Protein AF-A0A356N8R8-F1 (afdb_monomer_lite)

Sequence (371 aa):
MSKKEKPAPVLDEKGRPPLKLDYPQTFKVGFAFAIIMLFWTAYDFVVPLLLEHAYGLPSWARGLVMGLDNLLSLFMLPLFGKLSDNAHGKLVKKWGRRTPFIVIGTVCAVVLMVFVPVATLKQQAKAEELTTQIEAQLDSDTFMQPLLEEWYDNAVAGKEGSTNYCDLTYLNNNDVTRDDFVSLRYYGKMTSKKAVLNMLGSTTYYYDGNVVEDLSAASPVEGKTYQDLVDTNAAYKKYVAAGMNNYISNEVHEKCTKAEDGSGIKSLVVYMVILLLVLIAMATFRSPAVALMPDVTPKPLRSQANAIINLCGGIGGAIAFLIYTVVLFGQRLENYVIIFGSVAAGMLLLLAGFLALVNERKMVAKCQEIC

Radius of gyration: 27.43 Å; chains: 1; bounding box: 70×69×75 Å

pLDDT: mean 90.32, std 9.4, range [45.34, 98.0]

Secondary structure (DSSP, 8-state):
----PPPPP---TTSPPPP---HHHHHHHHHHHHHHHHHHHHHHHHHHHHHHHHH---HHHHHHHHHHHHHHHHHHHHHHHHHHHT--SHHHHHH-SSHHHHHHHHHHHHHHHHHHHHHHHHHHHHHHHHHHHHHTTTT-HHHHHHHHHHHHHHHHTT-TTGGGT--HHHHHTTT--HHHHHT----TTEEEEEEETTTEEEEEEEETTEEES-TTSBPSSTT-BHHHHHHHHHHHHHHTHHHHHHHHHHHHIIIIIS-TTSHHHHHHHHHHHHHHHHHHHHHHHHHHHHHHHHHHS-GGGHHHHHHHHHHHHHHHHHHHHHHHHHHHTT--TTHHHHHHHHHHHHHHHHHHHHHHH--HHHHHHHHHHH-

Foldseek 3Di:
DDDPDDPDAPADPVRHHDDDDPLLQLLLLLLLLLLLLLVCLLCVPVVLVLCQQLALDDPVVSVVLVCVLVVVLVPLLVVLLVCLVPDDDDCCVQFNSQLVLSVQLLLQLLVLLLVLLVLRLVSNVVLVVLVVVLLVCQQPLVNQQVVLVVLVVCVVVVPPPSCQFFPPVQCVVVVHDSVNRSPAGAQPQWDWAAPPLSPDHDIWIGGNNHTDPDQQDDDPPPPDGNVRNVVSNVVCVRTGVSNVSSVSSVCSNVPRLVPPVNPNVVSVVVSSVSSVSSSSSSSSNVSSSVVLQPLLDAPVCSVVSVVSSVVSSVVSSVVLVVLLSVLCSVVDSCSSSSSSNVSSVVSVVSSVSSSVSDRSVVSNVVNVVVD

Structure (mmCIF, N/CA/C/O backbone):
data_AF-A0A356N8R8-F1
#
_entry.id   AF-A0A356N8R8-F1
#
loop_
_atom_site.group_PDB
_atom_site.id
_atom_site.type_symbol
_atom_site.label_atom_id
_atom_site.label_alt_id
_atom_site.label_comp_id
_atom_site.label_asym_id
_atom_site.label_entity_id
_atom_site.label_seq_id
_atom_site.pdbx_PDB_ins_code
_atom_site.Cartn_x
_atom_site.Cartn_y
_atom_site.Cartn_z
_atom_site.occupancy
_atom_site.B_iso_or_equiv
_atom_site.auth_seq_id
_atom_site.auth_comp_id
_atom_site.auth_asym_id
_atom_site.auth_atom_id
_atom_site.pdbx_PDB_model_num
ATOM 1 N N . MET A 1 1 ? 15.424 45.088 -42.088 1.00 46.47 1 MET A N 1
ATOM 2 C CA . MET A 1 1 ? 15.298 43.843 -41.295 1.00 46.47 1 MET A CA 1
ATOM 3 C C . MET A 1 1 ? 16.685 43.231 -41.141 1.00 46.47 1 MET A C 1
ATOM 5 O O . MET A 1 1 ? 17.149 42.562 -42.053 1.00 46.47 1 MET A O 1
ATOM 9 N N . SER A 1 2 ? 17.387 43.531 -40.044 1.00 45.34 2 SER A N 1
ATOM 10 C CA . SER A 1 2 ? 18.700 42.932 -39.771 1.00 45.34 2 SER A CA 1
ATOM 11 C C . SER A 1 2 ? 18.498 41.473 -39.353 1.00 45.34 2 SER A C 1
ATOM 13 O O . SER A 1 2 ? 17.819 41.201 -38.359 1.00 45.34 2 SER A O 1
ATOM 15 N N . LYS A 1 3 ? 19.015 40.527 -40.148 1.00 48.75 3 LYS A N 1
ATOM 16 C CA . LYS A 1 3 ? 19.103 39.117 -39.756 1.00 48.75 3 LYS A CA 1
ATOM 17 C C . LYS A 1 3 ? 20.003 39.066 -38.522 1.00 48.75 3 LYS A C 1
ATOM 19 O O . LYS A 1 3 ? 21.193 39.321 -38.644 1.00 48.75 3 LYS A O 1
ATOM 24 N N . LYS A 1 4 ? 19.444 38.745 -37.349 1.00 49.47 4 LYS A N 1
ATOM 25 C CA . LYS A 1 4 ? 20.242 38.375 -36.172 1.00 49.47 4 LYS A CA 1
ATOM 26 C C . LYS A 1 4 ? 21.136 37.201 -36.575 1.00 49.47 4 LYS A C 1
ATOM 28 O O . LYS A 1 4 ? 20.642 36.080 -36.713 1.00 49.47 4 LYS A O 1
ATOM 33 N N . GLU A 1 5 ? 22.416 37.468 -36.812 1.00 53.69 5 GLU A N 1
ATOM 34 C CA . GLU A 1 5 ? 23.428 36.427 -36.950 1.00 53.69 5 GLU A CA 1
ATOM 35 C C . GLU A 1 5 ? 23.393 35.581 -35.680 1.00 53.69 5 GLU A C 1
ATOM 37 O O . GLU A 1 5 ? 23.497 36.088 -34.560 1.00 53.69 5 GLU A O 1
ATOM 42 N N . LYS A 1 6 ? 23.147 34.280 -35.850 1.00 51.22 6 LYS A N 1
ATOM 43 C CA . LYS A 1 6 ? 23.245 33.337 -34.741 1.00 51.22 6 LYS A CA 1
ATOM 44 C C . LYS A 1 6 ? 24.728 33.268 -34.362 1.00 51.22 6 LYS A C 1
ATOM 46 O O . LYS A 1 6 ? 25.529 33.002 -35.258 1.00 51.22 6 LYS A O 1
ATOM 51 N N . PRO A 1 7 ? 25.101 33.503 -33.092 1.00 55.38 7 PRO A N 1
ATOM 52 C CA . PRO A 1 7 ? 26.493 33.402 -32.674 1.00 55.38 7 PRO A CA 1
ATOM 53 C C . PRO A 1 7 ? 27.045 32.013 -33.021 1.00 55.38 7 PRO A C 1
ATOM 55 O O . PRO A 1 7 ? 26.320 31.015 -32.933 1.00 55.38 7 PRO A O 1
ATOM 58 N N . ALA A 1 8 ? 28.306 31.969 -33.460 1.00 58.19 8 ALA A N 1
ATOM 59 C CA . ALA A 1 8 ? 28.983 30.736 -33.845 1.00 58.19 8 ALA A CA 1
ATOM 60 C C . ALA A 1 8 ? 28.902 29.699 -32.705 1.00 58.19 8 ALA A C 1
ATOM 62 O O . ALA A 1 8 ? 29.037 30.068 -31.534 1.00 58.19 8 ALA A O 1
ATOM 63 N N . PRO A 1 9 ? 28.639 28.414 -33.005 1.00 59.53 9 PRO A N 1
ATOM 64 C CA . PRO A 1 9 ? 28.518 27.394 -31.972 1.00 59.53 9 PRO A CA 1
ATOM 65 C C . PRO A 1 9 ? 29.848 27.250 -31.225 1.00 59.53 9 PRO A C 1
ATOM 67 O O . PRO A 1 9 ? 30.891 27.099 -31.852 1.00 59.53 9 PRO A O 1
ATOM 70 N N . VAL A 1 10 ? 29.811 27.281 -29.891 1.00 62.62 10 VAL A N 1
ATOM 71 C CA . VAL A 1 10 ? 30.971 26.966 -29.043 1.00 62.62 10 VAL A CA 1
ATOM 72 C C . VAL A 1 10 ? 31.311 25.490 -29.254 1.00 62.62 10 VAL A C 1
ATOM 74 O O . VAL A 1 10 ? 30.552 24.626 -28.820 1.00 62.62 10 VAL A O 1
ATOM 77 N N . LEU A 1 11 ? 32.387 25.213 -29.990 1.00 65.81 11 LEU A N 1
ATOM 78 C CA . LEU A 1 11 ? 32.829 23.861 -30.333 1.00 65.81 11 LEU A CA 1
ATOM 79 C C . LEU A 1 11 ? 33.603 23.225 -29.164 1.00 65.81 11 LEU A C 1
ATOM 81 O O . LEU A 1 11 ? 34.209 23.934 -28.363 1.00 65.81 11 LEU A O 1
ATOM 85 N N . ASP A 1 12 ? 33.572 21.894 -29.060 1.00 65.81 12 ASP A N 1
ATOM 86 C CA . ASP A 1 12 ? 34.404 21.132 -28.121 1.00 65.81 12 ASP A CA 1
ATOM 87 C C . ASP A 1 12 ? 35.899 21.200 -28.507 1.00 65.81 12 ASP A C 1
ATOM 89 O O . ASP A 1 12 ? 36.259 21.701 -29.574 1.00 65.81 12 ASP A O 1
ATOM 93 N N . GLU A 1 13 ? 36.788 20.657 -27.667 1.00 61.91 13 GLU A N 1
ATOM 94 C CA . GLU A 1 13 ? 38.244 20.594 -27.923 1.00 61.91 13 GLU A CA 1
ATOM 95 C C . GLU A 1 13 ? 38.616 19.893 -29.249 1.00 61.91 13 GLU A C 1
ATOM 97 O O . GLU A 1 13 ? 39.754 19.984 -29.705 1.00 61.91 13 GLU A O 1
ATOM 102 N N . LYS A 1 14 ? 37.663 19.197 -29.886 1.00 64.75 14 LYS A N 1
ATOM 103 C CA . LYS A 1 14 ? 37.814 18.505 -31.172 1.00 64.75 14 LYS A CA 1
ATOM 104 C C . LYS A 1 14 ? 37.078 19.208 -32.322 1.00 64.75 14 LYS A C 1
ATOM 106 O O . LYS A 1 14 ? 36.927 18.617 -33.390 1.00 64.75 14 LYS A O 1
ATOM 111 N N . GLY A 1 15 ? 36.608 20.442 -32.130 1.00 62.78 15 GLY A N 1
ATOM 112 C CA . GLY A 1 15 ? 35.936 21.228 -33.167 1.00 62.78 15 GLY A CA 1
ATOM 113 C C . GLY A 1 15 ? 34.511 20.763 -33.492 1.00 62.78 15 GLY A C 1
ATOM 114 O O . GLY A 1 15 ? 33.980 21.110 -34.546 1.00 62.78 15 GLY A O 1
ATOM 115 N N . ARG A 1 16 ? 33.874 19.972 -32.622 1.00 69.12 16 ARG A N 1
ATOM 116 C CA . ARG A 1 16 ? 32.509 19.463 -32.818 1.00 69.12 16 ARG A CA 1
ATOM 117 C C . ARG A 1 16 ? 31.501 20.311 -32.045 1.00 69.12 16 ARG A C 1
ATOM 119 O O . ARG A 1 16 ? 31.825 20.823 -30.976 1.00 69.12 16 ARG A O 1
ATOM 126 N N . PRO A 1 17 ? 30.265 20.471 -32.546 1.00 68.56 17 PRO A N 1
ATOM 127 C CA . PRO A 1 17 ? 29.219 21.150 -31.794 1.00 68.56 17 PRO A CA 1
ATOM 128 C C . PRO A 1 17 ? 28.998 20.471 -30.432 1.00 68.56 17 PRO A C 1
ATOM 130 O O . PRO A 1 17 ? 29.139 19.249 -30.323 1.00 68.56 17 PRO A O 1
ATOM 133 N N . PRO A 1 18 ? 28.627 21.242 -29.396 1.00 70.75 18 PRO A N 1
ATOM 134 C CA . PRO A 1 18 ? 28.514 20.728 -28.045 1.00 70.75 18 PRO A CA 1
ATOM 135 C C . PRO A 1 18 ? 27.399 19.690 -28.013 1.00 70.75 18 PRO A C 1
ATOM 137 O O . PRO A 1 18 ? 26.315 19.898 -28.571 1.00 70.75 18 PRO A O 1
ATOM 140 N N . LEU A 1 19 ? 27.681 18.557 -27.378 1.00 81.06 19 LEU A N 1
ATOM 141 C CA . LEU A 1 19 ? 26.756 17.440 -27.346 1.00 81.06 19 LEU A CA 1
ATOM 142 C C . LEU A 1 19 ? 25.477 17.843 -26.602 1.00 81.06 19 LEU A C 1
ATOM 144 O O . LEU A 1 19 ? 25.532 18.305 -25.464 1.00 81.06 19 LEU A O 1
ATOM 148 N N . LYS A 1 20 ? 24.320 17.671 -27.246 1.00 84.06 20 LYS A N 1
ATOM 149 C CA . LYS A 1 20 ? 23.009 17.993 -26.668 1.00 84.06 20 LYS A CA 1
ATOM 150 C C . LYS A 1 20 ? 22.185 16.735 -26.485 1.00 84.06 20 LYS A C 1
ATOM 152 O O . LYS A 1 20 ? 22.220 15.837 -27.325 1.00 84.06 20 LYS A O 1
ATOM 157 N N . LEU A 1 21 ? 21.425 16.698 -25.395 1.00 84.94 21 LEU A N 1
ATOM 158 C CA . LEU A 1 21 ? 20.510 15.602 -25.134 1.00 84.94 21 LEU A CA 1
ATOM 159 C C . LEU A 1 21 ? 19.368 15.607 -26.149 1.00 84.94 21 LEU A C 1
ATOM 161 O O . LEU A 1 21 ? 18.722 16.626 -26.394 1.00 84.94 21 LEU A O 1
ATOM 165 N N . ASP A 1 22 ? 19.092 14.431 -26.700 1.00 89.19 22 ASP A N 1
ATOM 166 C CA . ASP A 1 22 ? 17.875 14.178 -27.456 1.00 89.19 22 ASP A CA 1
ATOM 167 C C . ASP A 1 22 ? 16.721 13.989 -26.455 1.00 89.19 22 ASP A C 1
ATOM 169 O O . ASP A 1 22 ? 16.402 12.873 -26.031 1.00 89.19 22 ASP A O 1
ATOM 173 N N . TYR A 1 23 ? 16.147 15.109 -25.997 1.00 90.00 23 TYR A N 1
ATOM 174 C CA . TYR A 1 23 ? 15.028 15.112 -25.048 1.00 90.00 23 TYR A CA 1
ATOM 175 C C . TYR A 1 23 ? 13.832 14.283 -25.547 1.00 90.00 23 TYR A C 1
ATOM 177 O O . TYR A 1 23 ? 13.332 13.471 -24.766 1.00 90.00 23 TYR A O 1
ATOM 185 N N . PRO A 1 24 ? 13.395 14.389 -26.824 1.00 91.06 24 PRO A N 1
ATOM 186 C CA . PRO A 1 24 ? 12.323 13.545 -27.344 1.00 91.06 24 PRO A CA 1
ATOM 187 C C . PRO A 1 24 ? 12.638 12.050 -27.261 1.00 91.06 24 PRO A C 1
ATOM 189 O O . PRO A 1 24 ? 11.772 11.270 -26.876 1.00 91.06 24 PRO A O 1
ATOM 192 N N . GLN A 1 25 ? 13.857 11.623 -27.609 1.00 90.69 25 GLN A N 1
ATOM 193 C CA . GLN A 1 25 ? 14.252 10.216 -27.492 1.00 90.69 25 GLN A CA 1
ATOM 194 C C . GLN A 1 25 ? 14.271 9.754 -26.031 1.00 90.69 25 GLN A C 1
ATOM 196 O O . GLN A 1 25 ? 13.730 8.697 -25.713 1.00 90.69 25 GLN A O 1
ATOM 201 N N . THR A 1 26 ? 14.847 10.563 -25.145 1.00 90.75 26 THR A N 1
ATOM 202 C CA . THR A 1 26 ? 14.930 10.264 -23.710 1.00 90.75 26 THR A CA 1
ATOM 203 C C . THR A 1 26 ? 13.544 10.112 -23.084 1.00 90.75 26 THR A C 1
ATOM 205 O O . THR A 1 26 ? 13.305 9.161 -22.345 1.00 90.75 26 THR A O 1
ATOM 208 N N . PHE A 1 27 ? 12.604 10.995 -23.430 1.00 93.69 27 PHE A N 1
ATOM 209 C CA . PHE A 1 27 ? 11.222 10.916 -22.956 1.00 93.69 27 PHE A CA 1
ATOM 210 C C . PHE A 1 27 ? 10.528 9.621 -23.409 1.00 93.69 27 PHE A C 1
ATOM 212 O O . PHE A 1 27 ? 9.857 8.969 -22.615 1.00 93.69 27 PHE A O 1
ATOM 219 N N . LYS A 1 28 ? 10.747 9.185 -24.659 1.00 93.19 28 LYS A N 1
ATOM 220 C CA . LYS A 1 28 ? 10.204 7.911 -25.173 1.00 93.19 28 LYS A CA 1
ATOM 221 C C . LYS A 1 28 ? 10.728 6.707 -24.390 1.00 93.19 28 LYS A C 1
ATOM 223 O O . LYS A 1 28 ? 9.958 5.815 -24.053 1.00 93.19 28 LYS A O 1
ATOM 228 N N . VAL A 1 29 ? 12.022 6.694 -24.068 1.00 92.12 29 VAL A N 1
ATOM 229 C CA . VAL A 1 29 ? 12.640 5.650 -23.227 1.00 92.12 29 VAL A CA 1
ATOM 230 C C . VAL A 1 29 ? 12.087 5.702 -21.797 1.00 92.12 29 VAL A C 1
ATOM 232 O O . VAL A 1 29 ? 11.896 4.661 -21.169 1.00 92.12 29 VAL A O 1
ATOM 235 N N . GLY A 1 30 ? 11.740 6.899 -21.317 1.00 93.62 30 GLY A N 1
ATOM 236 C CA . GLY A 1 30 ? 11.097 7.135 -20.026 1.00 93.62 30 GLY A CA 1
ATOM 237 C C . GLY A 1 30 ? 9.754 6.425 -19.827 1.00 93.62 30 GLY A C 1
ATOM 238 O O . GLY A 1 30 ? 9.385 6.186 -18.680 1.00 93.62 30 GLY A O 1
ATOM 239 N N . PHE A 1 31 ? 9.062 5.986 -20.888 1.00 94.81 31 PHE A N 1
ATOM 240 C CA . PHE A 1 31 ? 7.854 5.155 -20.756 1.00 94.81 31 PHE A CA 1
ATOM 241 C C . PHE A 1 31 ? 8.122 3.862 -19.979 1.00 94.81 31 PHE A C 1
ATOM 243 O O . PHE A 1 31 ? 7.298 3.464 -19.161 1.00 94.81 31 PHE A O 1
ATOM 250 N N . ALA A 1 32 ? 9.288 3.233 -20.167 1.00 94.88 32 ALA A N 1
ATOM 251 C CA . ALA A 1 32 ? 9.642 2.029 -19.417 1.00 94.88 32 ALA A CA 1
ATOM 252 C C . ALA A 1 32 ? 9.739 2.309 -17.906 1.00 94.88 32 ALA A C 1
ATOM 254 O O . ALA A 1 32 ? 9.311 1.496 -17.093 1.00 94.88 32 ALA A O 1
ATOM 255 N N . PHE A 1 33 ? 10.235 3.487 -17.521 1.00 95.31 33 PHE A N 1
ATOM 256 C CA . PHE A 1 33 ? 10.298 3.909 -16.121 1.00 95.31 33 PHE A CA 1
ATOM 257 C C . PHE A 1 33 ? 8.943 4.348 -15.571 1.00 95.31 33 PHE A C 1
ATOM 259 O O . PHE A 1 33 ? 8.661 4.095 -14.402 1.00 95.31 33 PHE A O 1
ATOM 266 N N . ALA A 1 34 ? 8.086 4.942 -16.404 1.00 97.50 34 ALA A N 1
ATOM 267 C CA . ALA A 1 34 ? 6.700 5.206 -16.038 1.00 97.50 34 ALA A CA 1
ATOM 268 C C . ALA A 1 34 ? 5.959 3.899 -15.707 1.00 97.50 34 ALA A C 1
ATOM 270 O O . ALA A 1 34 ? 5.267 3.852 -14.698 1.00 97.50 34 ALA A O 1
ATOM 271 N N . ILE A 1 35 ? 6.162 2.821 -16.482 1.00 97.31 35 ILE A N 1
ATOM 272 C CA . ILE A 1 35 ? 5.607 1.482 -16.190 1.00 97.31 35 ILE A CA 1
ATOM 273 C C . ILE A 1 35 ? 6.121 0.956 -14.846 1.00 97.31 35 ILE A C 1
ATOM 275 O O . ILE A 1 35 ? 5.331 0.476 -14.037 1.00 97.31 35 ILE A O 1
ATOM 279 N N . ILE A 1 36 ? 7.436 1.051 -14.604 1.00 95.81 36 ILE A N 1
ATOM 280 C CA . ILE A 1 36 ? 8.058 0.620 -13.342 1.00 95.81 36 ILE A CA 1
ATOM 281 C C . ILE A 1 36 ? 7.407 1.345 -12.162 1.00 95.81 36 ILE A C 1
ATOM 283 O O . ILE A 1 36 ? 6.958 0.693 -11.227 1.00 95.81 36 ILE A O 1
ATOM 287 N N . MET A 1 37 ? 7.341 2.676 -12.208 1.00 96.62 37 MET A N 1
ATOM 288 C CA . MET A 1 37 ? 6.813 3.467 -11.095 1.00 96.62 37 MET A CA 1
ATOM 289 C C . MET A 1 37 ? 5.306 3.306 -10.921 1.00 96.62 37 MET A C 1
ATOM 291 O O . MET A 1 37 ? 4.845 3.201 -9.793 1.00 96.62 37 MET A O 1
ATOM 295 N N . LEU A 1 38 ? 4.548 3.201 -12.015 1.00 97.19 38 LEU A N 1
ATOM 296 C CA . LEU A 1 38 ? 3.119 2.898 -11.964 1.00 97.19 38 LEU A CA 1
ATOM 297 C C . LEU A 1 38 ? 2.858 1.587 -11.203 1.00 97.19 38 LEU A C 1
ATOM 299 O O . LEU A 1 38 ? 1.964 1.535 -10.363 1.00 97.19 38 LEU A O 1
ATOM 303 N N . PHE A 1 39 ? 3.663 0.550 -11.453 1.00 96.00 39 PHE A N 1
ATOM 304 C CA . PHE A 1 39 ? 3.583 -0.693 -10.692 1.00 96.00 39 PHE A CA 1
ATOM 305 C C . PHE A 1 39 ? 3.986 -0.497 -9.226 1.00 96.00 39 PHE A C 1
ATOM 307 O O . PHE A 1 39 ? 3.207 -0.844 -8.345 1.00 96.00 39 PHE A O 1
ATOM 314 N N . TRP A 1 40 ? 5.184 0.038 -8.954 1.00 94.94 40 TRP A N 1
ATOM 315 C CA . TRP A 1 40 ? 5.727 0.089 -7.587 1.00 94.94 40 TRP A CA 1
ATOM 316 C C . TRP A 1 40 ? 4.883 0.955 -6.668 1.00 94.94 40 TRP A C 1
ATOM 318 O O . TRP A 1 40 ? 4.571 0.534 -5.566 1.00 94.94 40 TRP A O 1
ATOM 328 N N . THR A 1 41 ? 4.419 2.111 -7.138 1.00 95.06 41 THR A N 1
ATOM 329 C CA . THR A 1 41 ? 3.547 2.971 -6.334 1.00 95.06 41 THR A CA 1
ATOM 330 C C . THR A 1 41 ? 2.236 2.273 -5.965 1.00 95.06 41 THR A C 1
ATOM 332 O O . THR A 1 41 ? 1.758 2.435 -4.847 1.00 95.06 41 THR A O 1
ATOM 335 N N . ALA A 1 42 ? 1.661 1.465 -6.861 1.00 92.62 42 ALA A N 1
ATOM 336 C CA . ALA A 1 42 ? 0.481 0.670 -6.534 1.00 92.62 42 ALA A CA 1
ATOM 337 C C . ALA A 1 42 ? 0.815 -0.511 -5.607 1.00 92.62 42 ALA A C 1
ATOM 339 O O . ALA A 1 42 ? 0.095 -0.754 -4.643 1.00 92.62 42 ALA A O 1
ATOM 340 N N . TYR A 1 43 ? 1.907 -1.229 -5.874 1.00 93.62 43 TYR A N 1
ATOM 341 C CA . TYR A 1 43 ? 2.361 -2.370 -5.080 1.00 93.62 43 TYR A CA 1
ATOM 342 C C . TYR A 1 43 ? 2.672 -1.962 -3.634 1.00 93.62 43 TYR A C 1
ATOM 344 O O . TYR A 1 43 ? 2.090 -2.524 -2.709 1.00 93.62 43 TYR A O 1
ATOM 352 N N . ASP A 1 44 ? 3.516 -0.943 -3.447 1.00 93.56 44 ASP A N 1
ATOM 353 C CA . ASP A 1 44 ? 3.985 -0.477 -2.138 1.00 93.56 44 ASP A CA 1
ATOM 354 C C . ASP A 1 44 ? 2.858 0.081 -1.275 1.00 93.56 44 ASP A C 1
ATOM 356 O O . ASP A 1 44 ? 2.909 0.004 -0.051 1.00 93.56 44 ASP A O 1
ATOM 360 N N . PHE A 1 45 ? 1.822 0.624 -1.910 1.00 90.62 45 PHE A N 1
ATOM 361 C CA . PHE A 1 45 ? 0.652 1.123 -1.210 1.00 90.62 45 PHE A CA 1
ATOM 362 C C . PHE A 1 45 ? -0.339 0.003 -0.872 1.00 90.62 45 PHE A C 1
ATOM 364 O O . PHE A 1 45 ? -0.820 -0.089 0.255 1.00 90.62 45 PHE A O 1
ATOM 371 N N . VAL A 1 46 ? -0.658 -0.864 -1.837 1.00 91.00 46 VAL A N 1
ATOM 372 C CA . VAL A 1 46 ? -1.765 -1.815 -1.691 1.00 91.00 46 VAL A CA 1
ATOM 373 C C . VAL A 1 46 ? -1.355 -3.096 -0.964 1.00 91.00 46 VAL A C 1
ATOM 375 O O . VAL A 1 46 ? -2.136 -3.609 -0.166 1.00 91.00 46 VAL A O 1
ATOM 378 N N . VAL A 1 47 ? -0.156 -3.634 -1.201 1.00 93.81 47 VAL A N 1
ATOM 379 C CA . VAL A 1 47 ? 0.259 -4.924 -0.619 1.00 93.81 47 VAL A CA 1
ATOM 380 C C . VAL A 1 47 ? 0.295 -4.899 0.915 1.00 93.81 47 VAL A C 1
ATOM 382 O O . VAL A 1 47 ? -0.250 -5.830 1.514 1.00 93.81 47 VAL A O 1
ATOM 385 N N . PRO A 1 48 ? 0.844 -3.864 1.585 1.00 92.94 48 PRO A N 1
ATOM 386 C CA . PRO A 1 48 ? 0.771 -3.765 3.043 1.00 92.94 48 PRO A CA 1
ATOM 387 C C . PRO A 1 48 ? -0.661 -3.705 3.575 1.00 92.94 48 PRO A C 1
ATOM 389 O O . PRO A 1 48 ? -0.937 -4.314 4.607 1.00 92.94 48 PRO A O 1
ATOM 392 N N . LEU A 1 49 ? -1.564 -3.012 2.869 1.00 90.25 49 LEU A N 1
ATOM 393 C CA . LEU A 1 49 ? -2.978 -2.927 3.240 1.00 90.25 49 LEU A CA 1
ATOM 394 C C . LEU A 1 49 ? -3.677 -4.280 3.094 1.00 90.25 49 LEU A C 1
ATOM 396 O O . LEU A 1 49 ? -4.432 -4.670 3.974 1.00 90.25 49 LEU A O 1
ATOM 400 N N . LEU A 1 50 ? -3.393 -5.036 2.027 1.00 92.69 50 LEU A N 1
ATOM 401 C CA . LEU A 1 50 ? -3.914 -6.397 1.859 1.00 92.69 50 LEU A CA 1
ATOM 402 C C . LEU A 1 50 ? -3.438 -7.324 2.983 1.00 92.69 50 LEU A C 1
ATOM 404 O O . LEU A 1 50 ? -4.230 -8.083 3.530 1.00 92.69 50 LEU A O 1
ATOM 408 N N . LEU A 1 51 ? -2.157 -7.257 3.349 1.00 94.19 51 LEU A N 1
ATOM 409 C CA . LEU A 1 51 ? -1.599 -8.076 4.427 1.00 94.19 51 LEU A CA 1
ATOM 410 C C . LEU A 1 51 ? -2.191 -7.735 5.801 1.00 94.19 51 LEU A C 1
ATOM 412 O O . LEU A 1 51 ? -2.376 -8.626 6.626 1.00 94.19 51 LEU A O 1
ATOM 416 N N . GLU A 1 52 ? -2.483 -6.461 6.044 1.00 91.88 52 GLU A N 1
ATOM 417 C CA . GLU A 1 52 ? -3.115 -5.997 7.278 1.00 91.88 52 GLU A CA 1
ATOM 418 C C . GLU A 1 52 ? -4.601 -6.358 7.306 1.00 91.88 52 GLU A C 1
ATOM 420 O O . GLU A 1 52 ? -5.036 -7.104 8.172 1.00 91.88 52 GLU A O 1
ATOM 425 N N . HIS A 1 53 ? -5.375 -5.906 6.319 1.00 90.56 53 HIS A N 1
ATOM 426 C CA . HIS A 1 53 ? -6.830 -6.033 6.342 1.00 90.56 53 HIS A CA 1
ATOM 427 C C . HIS A 1 53 ? -7.309 -7.458 6.050 1.00 90.56 53 HIS A C 1
ATOM 429 O O . HIS A 1 53 ? -8.349 -7.858 6.551 1.00 90.56 53 HIS A O 1
ATOM 435 N N . ALA A 1 54 ? -6.584 -8.244 5.242 1.00 93.00 54 ALA A N 1
ATOM 436 C CA . ALA A 1 54 ? -6.983 -9.625 4.960 1.00 93.00 54 ALA A CA 1
ATOM 437 C C . ALA A 1 54 ? -6.440 -10.613 5.999 1.00 93.00 54 ALA A C 1
ATOM 439 O O . ALA A 1 54 ? -7.114 -11.586 6.333 1.00 93.00 54 ALA A O 1
ATOM 440 N N . TYR A 1 55 ? -5.206 -10.410 6.473 1.00 95.31 55 TYR A N 1
ATOM 441 C CA . TYR A 1 55 ? -4.505 -11.416 7.277 1.00 95.31 55 TYR A CA 1
ATOM 442 C C . TYR A 1 55 ? -4.157 -10.970 8.701 1.00 95.31 55 TYR A C 1
ATOM 444 O O . TYR A 1 55 ? -3.647 -11.790 9.476 1.00 95.31 55 TYR A O 1
ATOM 452 N N . GLY A 1 56 ? -4.405 -9.712 9.058 1.00 94.25 56 GLY A N 1
ATOM 453 C CA . GLY A 1 56 ? -4.098 -9.194 10.385 1.00 94.25 56 GLY A CA 1
ATOM 454 C C . GLY A 1 56 ? -2.601 -9.158 10.688 1.00 94.25 56 GLY A C 1
ATOM 455 O O . GLY A 1 56 ? -2.187 -9.343 11.829 1.00 94.25 56 GLY A O 1
ATOM 456 N N . LEU A 1 57 ? -1.740 -9.053 9.665 1.00 94.00 57 LEU A N 1
ATOM 457 C CA . LEU A 1 57 ? -0.303 -9.145 9.912 1.00 94.00 57 LEU A CA 1
ATOM 458 C C . LEU A 1 57 ? 0.225 -7.890 10.624 1.00 94.00 57 LEU A C 1
ATOM 460 O O . LEU A 1 57 ? 0.007 -6.769 10.145 1.00 94.00 57 LEU A O 1
ATOM 464 N N . PRO A 1 58 ? 1.023 -8.057 11.696 1.00 90.31 58 PRO A N 1
ATOM 465 C CA . PRO A 1 58 ? 1.612 -6.932 12.406 1.00 90.31 58 PRO A CA 1
ATOM 466 C C . PRO A 1 58 ? 2.597 -6.166 11.515 1.00 90.31 58 PRO A C 1
ATOM 468 O O . PRO A 1 58 ? 3.175 -6.704 10.565 1.00 90.31 58 PRO A O 1
ATOM 471 N N . SER A 1 59 ? 2.831 -4.895 11.844 1.00 89.06 59 SER A N 1
ATOM 472 C CA . SER A 1 59 ? 3.630 -3.966 11.029 1.00 89.06 59 SER A CA 1
ATOM 473 C C . SER A 1 59 ? 5.038 -4.477 10.702 1.00 89.06 59 SER A C 1
ATOM 475 O O . SER A 1 59 ? 5.500 -4.312 9.575 1.00 89.06 59 SER A O 1
ATOM 477 N N . TRP A 1 60 ? 5.709 -5.161 11.636 1.00 89.50 60 TRP A N 1
ATOM 478 C CA . TRP A 1 60 ? 7.036 -5.740 11.387 1.00 89.50 60 TRP A CA 1
ATOM 479 C C . TRP A 1 60 ? 6.994 -6.879 10.356 1.00 89.50 60 TRP A C 1
ATOM 481 O O . TRP A 1 60 ? 7.875 -6.963 9.503 1.00 89.50 60 TRP A O 1
ATOM 491 N N . ALA A 1 61 ? 5.958 -7.726 10.383 1.00 92.25 61 ALA A N 1
ATOM 492 C CA . ALA A 1 61 ? 5.811 -8.840 9.449 1.00 92.25 61 ALA A CA 1
ATOM 493 C C . ALA A 1 61 ? 5.513 -8.325 8.038 1.00 92.25 61 ALA A C 1
ATOM 495 O O . ALA A 1 61 ? 6.104 -8.794 7.066 1.00 92.25 61 ALA A O 1
ATOM 496 N N . ARG A 1 62 ? 4.668 -7.293 7.924 1.00 93.44 62 ARG A N 1
ATOM 497 C CA . ARG A 1 62 ? 4.447 -6.581 6.657 1.00 93.44 62 ARG A CA 1
ATOM 498 C C . ARG A 1 62 ? 5.738 -5.953 6.142 1.00 93.44 62 ARG A C 1
ATOM 500 O O . ARG A 1 62 ? 6.056 -6.113 4.969 1.00 93.44 62 ARG A O 1
ATOM 507 N N . GLY A 1 63 ? 6.515 -5.319 7.021 1.00 92.00 63 GLY A N 1
ATOM 508 C CA . GLY A 1 63 ? 7.834 -4.771 6.698 1.00 92.00 63 GLY A CA 1
ATOM 509 C C . GLY A 1 63 ? 8.817 -5.822 6.171 1.00 92.00 63 GLY A C 1
ATOM 510 O O . GLY A 1 63 ? 9.533 -5.547 5.211 1.00 92.00 63 GLY A O 1
ATOM 511 N N . LEU A 1 64 ? 8.810 -7.041 6.725 1.00 93.00 64 LEU A N 1
ATOM 512 C CA . LEU A 1 64 ? 9.598 -8.157 6.193 1.00 93.00 64 LEU A CA 1
ATOM 513 C C . LEU A 1 64 ? 9.145 -8.557 4.788 1.00 93.00 64 LEU A C 1
ATOM 515 O O . LEU A 1 64 ? 9.992 -8.708 3.912 1.00 93.00 64 LEU A O 1
ATOM 519 N N . VAL A 1 65 ? 7.833 -8.704 4.558 1.00 92.38 65 VAL A N 1
ATOM 520 C CA . VAL A 1 65 ? 7.294 -9.047 3.229 1.00 92.38 65 VAL A CA 1
ATOM 521 C C . VAL A 1 65 ? 7.639 -7.976 2.203 1.00 92.38 65 VAL A C 1
ATOM 523 O O . VAL A 1 65 ? 8.036 -8.316 1.093 1.00 92.38 65 VAL A O 1
ATOM 526 N N . MET A 1 66 ? 7.541 -6.701 2.583 1.00 92.56 66 MET A N 1
ATOM 527 C CA . MET A 1 66 ? 7.991 -5.602 1.740 1.00 92.56 66 MET A CA 1
ATOM 528 C C . MET A 1 66 ? 9.480 -5.753 1.454 1.00 92.56 66 MET A C 1
ATOM 530 O O . MET A 1 66 ? 9.830 -5.944 0.305 1.00 92.56 66 MET A O 1
ATOM 534 N N . GLY A 1 67 ? 10.341 -5.836 2.473 1.00 90.50 67 GLY A N 1
ATOM 535 C CA . GLY A 1 67 ? 11.795 -5.948 2.309 1.00 90.50 67 GLY A CA 1
ATOM 536 C C . GLY A 1 67 ? 12.298 -7.164 1.511 1.00 90.50 67 GLY A C 1
ATOM 537 O O . GLY A 1 67 ? 13.436 -7.139 1.029 1.00 90.50 67 GLY A O 1
ATOM 538 N N . LEU A 1 68 ? 11.479 -8.209 1.321 1.00 89.25 68 LEU A N 1
ATOM 539 C CA . LEU A 1 68 ? 11.806 -9.318 0.416 1.00 89.25 68 LEU A CA 1
ATOM 540 C C . LEU A 1 68 ? 12.059 -8.834 -1.014 1.00 89.25 68 LEU A C 1
ATOM 542 O O . LEU A 1 68 ? 12.899 -9.406 -1.704 1.00 89.25 68 LEU A O 1
ATOM 546 N N . ASP A 1 69 ? 11.378 -7.783 -1.463 1.00 83.56 69 ASP A N 1
ATOM 547 C CA . ASP A 1 69 ? 11.548 -7.225 -2.801 1.00 83.56 69 ASP A CA 1
ATOM 548 C C . ASP A 1 69 ? 12.981 -6.706 -3.028 1.00 83.56 69 ASP A C 1
ATOM 550 O O . ASP A 1 69 ? 13.638 -7.028 -4.024 1.00 83.56 69 ASP A O 1
ATOM 554 N N . ASN A 1 70 ? 13.500 -5.976 -2.043 1.00 88.31 70 ASN A N 1
ATOM 555 C CA . ASN A 1 70 ? 14.820 -5.382 -2.040 1.00 88.31 70 ASN A CA 1
ATOM 556 C C . ASN A 1 70 ? 15.884 -6.474 -1.942 1.00 88.31 70 ASN A C 1
ATOM 558 O O . ASN A 1 70 ? 16.871 -6.436 -2.683 1.00 88.31 70 ASN A O 1
ATOM 562 N N . LEU A 1 71 ? 15.648 -7.493 -1.108 1.00 90.31 71 LEU A N 1
ATOM 563 C CA . LEU A 1 71 ? 16.517 -8.663 -1.016 1.00 90.31 71 LEU A CA 1
ATOM 564 C C . LEU A 1 71 ? 16.584 -9.427 -2.346 1.00 90.31 71 LEU A C 1
ATOM 566 O O . LEU A 1 71 ? 17.673 -9.745 -2.821 1.00 90.31 71 LEU A O 1
ATOM 570 N N . LEU A 1 72 ? 15.440 -9.689 -2.981 1.00 89.38 72 LEU A N 1
ATOM 571 C CA . LEU A 1 72 ? 15.395 -10.341 -4.290 1.00 89.38 72 LEU A CA 1
ATOM 572 C C . LEU A 1 72 ? 16.106 -9.495 -5.347 1.00 89.38 72 LEU A C 1
ATOM 574 O O . LEU A 1 72 ? 16.826 -10.037 -6.187 1.00 89.38 72 LEU A O 1
ATOM 578 N N . SER A 1 73 ? 15.967 -8.169 -5.294 1.00 87.69 73 SER A N 1
ATOM 579 C CA . SER A 1 73 ? 16.591 -7.267 -6.263 1.00 87.69 73 SER A CA 1
ATOM 580 C C . SER A 1 73 ? 18.123 -7.386 -6.300 1.00 87.69 73 SER A C 1
ATOM 582 O O . SER A 1 73 ? 18.701 -7.281 -7.386 1.00 87.69 73 SER A O 1
ATOM 584 N N . LEU A 1 74 ? 18.767 -7.707 -5.167 1.00 91.25 74 LEU A N 1
ATOM 585 C CA . LEU A 1 74 ? 20.218 -7.914 -5.067 1.00 91.25 74 LEU A CA 1
ATOM 586 C C . LEU A 1 74 ? 20.715 -9.015 -6.014 1.00 91.25 74 LEU A C 1
ATOM 588 O O . LEU A 1 74 ? 21.788 -8.890 -6.601 1.00 91.25 74 LEU A O 1
ATOM 592 N N . PHE A 1 75 ? 19.925 -10.073 -6.194 1.00 92.56 75 PHE A N 1
ATOM 593 C CA . PHE A 1 75 ? 20.275 -11.210 -7.048 1.00 92.56 75 PHE A CA 1
ATOM 594 C C . PHE A 1 75 ? 19.636 -11.110 -8.433 1.00 92.56 75 PHE A C 1
ATOM 596 O O . PHE A 1 75 ? 20.278 -11.398 -9.446 1.00 92.56 75 PHE A O 1
ATOM 603 N N . MET A 1 76 ? 18.380 -10.667 -8.496 1.00 91.50 76 MET A N 1
ATOM 604 C CA . MET A 1 76 ? 17.598 -10.679 -9.728 1.00 91.50 76 MET A CA 1
ATOM 605 C C . MET A 1 76 ? 18.011 -9.566 -10.695 1.00 91.50 76 MET A C 1
ATOM 607 O O . MET A 1 76 ? 18.016 -9.799 -11.904 1.00 91.50 76 MET A O 1
ATOM 611 N N . LEU A 1 77 ? 18.405 -8.377 -10.214 1.00 89.12 77 LEU A N 1
ATOM 612 C CA . LEU A 1 77 ? 18.832 -7.294 -11.109 1.00 89.12 77 LEU A CA 1
ATOM 613 C C . LEU A 1 77 ? 20.133 -7.639 -11.861 1.00 89.12 77 LEU A C 1
ATOM 615 O O . LEU A 1 77 ? 20.126 -7.498 -13.092 1.00 89.12 77 LEU A O 1
ATOM 619 N N . PRO A 1 78 ? 21.211 -8.137 -11.209 1.00 90.25 78 PRO A N 1
ATOM 620 C CA . PRO A 1 78 ? 22.400 -8.606 -11.922 1.00 90.25 78 PRO A CA 1
ATOM 621 C C . PRO A 1 78 ? 22.108 -9.792 -12.845 1.00 90.25 78 PRO A C 1
ATOM 623 O O . PRO A 1 78 ? 22.594 -9.822 -13.977 1.00 90.25 78 PRO A 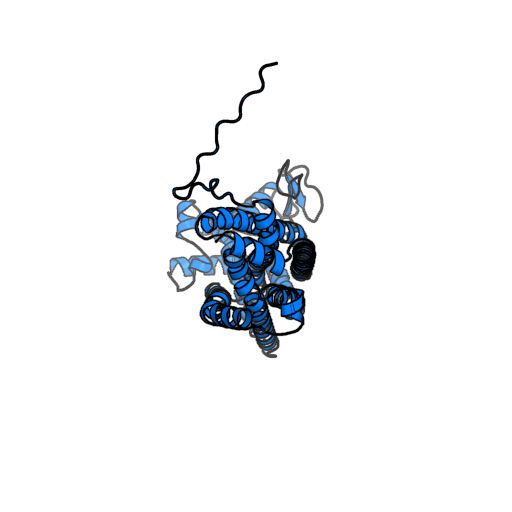O 1
ATOM 626 N N . LEU A 1 79 ? 21.288 -10.749 -12.390 1.00 93.00 79 LEU A N 1
ATOM 627 C CA . LEU A 1 79 ? 20.917 -11.929 -13.170 1.00 93.00 79 LEU A CA 1
ATOM 628 C C . LEU A 1 79 ? 20.218 -11.535 -14.476 1.00 93.00 79 LEU A C 1
ATOM 630 O O . LEU A 1 79 ? 20.684 -11.898 -15.556 1.00 93.00 79 LEU A O 1
ATOM 634 N N . PHE A 1 80 ? 19.133 -10.760 -14.400 1.00 92.56 80 PHE A N 1
ATOM 635 C CA . PHE A 1 80 ? 18.382 -10.348 -15.587 1.00 92.56 80 PHE A CA 1
ATOM 636 C C . PHE A 1 80 ? 19.112 -9.312 -16.438 1.00 92.56 80 PHE A C 1
ATOM 638 O O . PHE A 1 80 ? 18.920 -9.294 -17.654 1.00 92.56 80 PHE A O 1
ATOM 645 N N . GLY A 1 81 ? 20.001 -8.517 -15.837 1.00 88.88 81 GLY A N 1
ATOM 646 C CA . GLY A 1 81 ? 20.918 -7.652 -16.577 1.00 88.88 81 GLY A CA 1
ATOM 647 C C . GLY A 1 81 ? 21.812 -8.482 -17.496 1.00 88.88 81 GLY A C 1
ATOM 648 O O . GLY A 1 81 ? 21.766 -8.325 -18.717 1.00 88.88 81 GLY A O 1
ATOM 649 N N . LYS A 1 82 ? 22.514 -9.470 -16.922 1.00 91.19 82 LYS A N 1
ATOM 650 C CA . LYS A 1 82 ? 23.393 -10.387 -17.663 1.00 91.19 82 LYS A CA 1
ATOM 651 C C . LYS A 1 82 ? 22.634 -11.245 -18.679 1.00 91.19 82 LYS A C 1
ATOM 653 O O . LYS A 1 82 ? 23.150 -11.498 -19.769 1.00 91.19 82 LYS A O 1
ATOM 658 N N . LEU A 1 83 ? 21.429 -11.710 -18.344 1.00 91.88 83 LEU A N 1
ATOM 659 C CA . LEU A 1 83 ? 20.590 -12.473 -19.275 1.00 91.88 83 LEU A CA 1
ATOM 660 C C . LEU A 1 83 ? 20.165 -11.619 -20.471 1.00 91.88 83 LEU A C 1
ATOM 662 O O . LEU A 1 83 ? 20.234 -12.087 -21.605 1.00 91.88 83 LEU A O 1
ATOM 666 N N . SER A 1 84 ? 19.779 -10.363 -20.239 1.00 91.31 84 SER A N 1
ATOM 667 C CA . SER A 1 84 ? 19.426 -9.434 -21.313 1.00 91.31 84 SER A CA 1
ATOM 668 C C . SER A 1 84 ? 20.642 -9.024 -22.153 1.00 91.31 84 SER A C 1
ATOM 670 O O . SER A 1 84 ? 20.529 -8.926 -23.374 1.00 91.31 84 SER A O 1
ATOM 672 N N . ASP A 1 85 ? 21.813 -8.842 -21.535 1.00 87.94 85 ASP A N 1
ATOM 673 C CA . ASP A 1 85 ? 23.067 -8.502 -22.228 1.00 87.94 85 ASP A CA 1
ATOM 674 C C . ASP A 1 85 ? 23.486 -9.556 -23.255 1.00 87.94 85 ASP A C 1
ATOM 676 O O . ASP A 1 85 ? 23.883 -9.213 -24.374 1.00 87.94 85 ASP A O 1
ATOM 680 N N . ASN A 1 86 ? 23.377 -10.828 -22.861 1.00 88.62 86 ASN A N 1
ATOM 681 C CA . ASN A 1 86 ? 23.793 -11.996 -23.642 1.00 88.62 86 ASN A CA 1
ATOM 682 C C . ASN A 1 86 ? 22.649 -12.602 -24.465 1.00 88.62 86 ASN A C 1
ATOM 684 O O . ASN A 1 86 ? 22.775 -13.699 -25.009 1.00 88.62 86 ASN A O 1
ATOM 688 N N . ALA A 1 87 ? 21.505 -11.924 -24.542 1.00 87.19 87 ALA A N 1
ATOM 689 C CA . ALA A 1 87 ? 20.360 -12.444 -25.261 1.00 87.19 87 ALA A CA 1
ATOM 690 C C . ALA A 1 87 ? 20.631 -12.470 -26.771 1.00 87.19 87 ALA A C 1
ATOM 692 O O . ALA A 1 87 ? 20.955 -11.458 -27.399 1.00 87.19 87 ALA A O 1
ATOM 693 N N . HIS A 1 88 ? 20.420 -13.635 -27.379 1.00 84.12 88 HIS A N 1
ATOM 694 C CA . HIS A 1 88 ? 20.544 -13.848 -28.816 1.00 84.12 88 HIS A CA 1
ATOM 695 C C . HIS A 1 88 ? 19.284 -14.540 -29.343 1.00 84.12 88 HIS A C 1
ATOM 697 O O . HIS A 1 88 ? 18.729 -15.423 -28.696 1.00 84.12 88 HIS A O 1
ATOM 703 N N . GLY A 1 89 ? 18.793 -14.142 -30.521 1.00 85.75 89 GLY A N 1
ATOM 704 C CA . GLY A 1 89 ? 17.616 -14.779 -31.121 1.00 85.75 89 GLY A CA 1
ATOM 705 C C . GLY A 1 89 ? 16.848 -13.898 -32.100 1.00 85.75 89 GLY A C 1
ATOM 706 O O . GLY A 1 89 ? 17.246 -12.771 -32.400 1.00 85.75 89 GLY A O 1
ATOM 707 N N . LYS A 1 90 ? 15.720 -14.416 -32.607 1.00 84.56 90 LYS A N 1
ATOM 708 C CA . LYS A 1 90 ? 14.859 -13.710 -33.576 1.00 84.56 90 LYS A CA 1
ATOM 709 C C . LYS A 1 90 ? 14.249 -12.431 -32.988 1.00 84.56 90 LYS A C 1
ATOM 711 O O . LYS A 1 90 ? 14.252 -11.403 -33.658 1.00 84.56 90 LYS A O 1
ATOM 716 N N . LEU A 1 91 ? 13.791 -12.477 -31.734 1.00 85.06 91 LEU A N 1
ATOM 717 C CA . LEU A 1 91 ? 13.221 -11.313 -31.042 1.00 85.06 91 LEU A CA 1
ATOM 718 C C . LEU A 1 91 ? 14.266 -10.214 -30.831 1.00 85.06 91 LEU A C 1
ATOM 720 O O . LEU A 1 91 ? 14.003 -9.058 -31.144 1.00 85.06 91 LEU A O 1
ATOM 724 N N . VAL A 1 92 ? 15.483 -10.588 -30.422 1.00 86.06 92 VAL A N 1
ATOM 725 C CA . VAL A 1 92 ? 16.595 -9.641 -30.253 1.00 86.06 92 VAL A CA 1
ATOM 726 C C . VAL A 1 92 ? 16.998 -9.000 -31.579 1.00 86.06 92 VAL A C 1
ATOM 728 O O . VAL A 1 92 ? 17.198 -7.789 -31.663 1.00 86.06 92 VAL A O 1
ATOM 731 N N . LYS A 1 93 ? 17.050 -9.794 -32.657 1.00 85.25 93 LYS A N 1
ATOM 732 C CA . LYS A 1 93 ? 17.293 -9.275 -34.010 1.00 85.25 93 LYS A CA 1
ATOM 733 C C . LYS A 1 93 ? 16.194 -8.314 -34.469 1.00 85.25 93 LYS A C 1
ATOM 735 O O . LYS A 1 93 ? 16.484 -7.417 -35.247 1.00 85.25 93 LYS A O 1
ATOM 740 N N . LYS A 1 94 ? 14.949 -8.467 -34.015 1.00 88.06 94 LYS A N 1
ATOM 741 C CA . LYS A 1 94 ? 13.850 -7.582 -34.418 1.00 88.06 94 LYS A CA 1
ATOM 742 C C . LYS A 1 94 ? 13.797 -6.304 -33.578 1.00 88.06 94 LYS A C 1
ATOM 744 O O . LYS A 1 94 ? 13.668 -5.225 -34.144 1.00 88.06 94 LYS A O 1
ATOM 749 N N . TRP A 1 95 ? 13.890 -6.422 -32.256 1.00 86.38 95 TRP A N 1
ATOM 750 C CA . TRP A 1 95 ? 13.540 -5.344 -31.323 1.00 86.38 95 TRP A CA 1
ATOM 751 C C . TRP A 1 95 ? 14.714 -4.769 -30.532 1.00 86.38 95 TRP A C 1
ATOM 753 O O . TRP A 1 95 ? 14.571 -3.679 -30.002 1.00 86.38 95 TRP A O 1
ATOM 763 N N . GLY A 1 96 ? 15.873 -5.430 -30.498 1.00 89.19 96 GLY A N 1
ATOM 764 C CA . GLY A 1 96 ? 16.980 -5.065 -29.607 1.00 89.19 96 GLY A CA 1
ATOM 765 C C . GLY A 1 96 ? 17.114 -6.028 -28.426 1.00 89.19 96 GLY A C 1
ATOM 766 O O . GLY A 1 96 ? 16.339 -6.973 -28.293 1.00 89.19 96 GLY A O 1
ATOM 767 N N . ARG A 1 97 ? 18.147 -5.845 -27.603 1.00 90.56 97 ARG A N 1
ATOM 768 C CA . ARG A 1 97 ? 18.489 -6.750 -26.495 1.00 90.56 97 ARG A CA 1
ATOM 769 C C . ARG A 1 97 ? 17.603 -6.535 -25.268 1.00 90.56 97 ARG A C 1
ATOM 771 O O . ARG A 1 97 ? 17.277 -7.505 -24.585 1.00 90.56 97 ARG A O 1
ATOM 778 N N . ARG A 1 98 ? 17.193 -5.292 -24.990 1.00 93.06 98 ARG A N 1
ATOM 779 C CA . ARG A 1 98 ? 16.413 -4.932 -23.790 1.00 93.06 98 ARG A CA 1
ATOM 780 C C . ARG A 1 98 ? 14.917 -5.087 -24.003 1.00 93.06 98 ARG A C 1
ATOM 782 O O . ARG A 1 98 ? 14.223 -5.655 -23.166 1.00 93.06 98 ARG A O 1
ATOM 789 N N . THR A 1 99 ? 14.431 -4.622 -25.147 1.00 93.62 99 THR A N 1
ATOM 790 C CA . THR A 1 99 ? 13.003 -4.507 -25.467 1.00 93.62 99 THR A CA 1
ATOM 791 C C . THR A 1 99 ? 12.219 -5.818 -25.294 1.00 93.62 99 THR A C 1
ATOM 793 O O . THR A 1 99 ? 11.154 -5.773 -24.681 1.00 93.62 99 THR A O 1
ATOM 796 N N . PRO A 1 100 ? 12.702 -7.004 -25.729 1.00 93.44 100 PRO A N 1
ATOM 797 C CA . PRO A 1 100 ? 11.982 -8.261 -25.509 1.00 93.44 100 PRO A CA 1
ATOM 798 C C . PRO A 1 100 ? 11.777 -8.604 -24.030 1.00 93.44 100 PRO A C 1
ATOM 800 O O . PRO A 1 100 ? 10.701 -9.065 -23.662 1.00 93.44 100 PRO A O 1
ATOM 803 N N . PHE A 1 101 ? 12.777 -8.352 -23.180 1.00 94.81 101 PHE A N 1
ATOM 804 C CA . PHE A 1 101 ? 12.659 -8.581 -21.737 1.00 94.81 101 PHE A CA 1
ATOM 805 C C . PHE A 1 101 ? 11.698 -7.587 -21.100 1.00 94.81 101 PHE A C 1
ATOM 807 O O . PHE A 1 101 ? 10.930 -7.974 -20.223 1.00 94.81 101 PHE A O 1
ATOM 814 N N . ILE A 1 102 ? 11.703 -6.337 -21.580 1.00 95.06 102 ILE A N 1
ATOM 815 C CA . ILE A 1 102 ? 10.746 -5.328 -21.131 1.00 95.06 102 ILE A CA 1
ATOM 816 C C . ILE A 1 102 ? 9.321 -5.801 -21.412 1.00 95.06 102 ILE A C 1
ATOM 818 O O . ILE A 1 102 ? 8.509 -5.878 -20.500 1.00 95.06 102 ILE A O 1
ATOM 822 N N . VAL A 1 103 ? 9.040 -6.223 -22.644 1.00 95.62 103 VAL A N 1
ATOM 823 C CA . VAL A 1 103 ? 7.706 -6.695 -23.037 1.00 95.62 103 VAL A CA 1
ATOM 824 C C . VAL A 1 103 ? 7.285 -7.941 -22.270 1.00 95.62 103 VAL A C 1
ATOM 826 O O . VAL A 1 103 ? 6.207 -7.955 -21.687 1.00 95.62 103 VAL A O 1
ATOM 829 N N . ILE A 1 104 ? 8.117 -8.985 -22.267 1.00 94.88 104 ILE A N 1
ATOM 830 C CA . ILE A 1 104 ? 7.765 -10.262 -21.634 1.00 94.88 104 ILE A CA 1
ATOM 831 C C . ILE A 1 104 ? 7.599 -10.068 -20.126 1.00 94.88 104 ILE A C 1
ATOM 833 O O . ILE A 1 104 ? 6.603 -10.514 -19.567 1.00 94.88 104 ILE A O 1
ATOM 837 N N . GLY A 1 105 ? 8.527 -9.361 -19.476 1.00 95.50 105 GLY A N 1
ATOM 838 C CA . GLY A 1 105 ? 8.453 -9.087 -18.045 1.00 95.50 105 GLY A CA 1
ATOM 839 C C . GLY A 1 105 ? 7.225 -8.255 -17.677 1.00 95.50 105 GLY A C 1
ATOM 840 O O . GLY A 1 105 ? 6.515 -8.621 -16.746 1.00 95.50 105 GLY A O 1
ATOM 841 N N . THR A 1 106 ? 6.918 -7.191 -18.430 1.00 96.69 106 THR A N 1
ATOM 842 C CA . THR A 1 106 ? 5.716 -6.378 -18.190 1.00 96.69 106 THR A CA 1
ATOM 843 C C . THR A 1 106 ? 4.437 -7.188 -18.390 1.00 96.69 106 THR A C 1
ATOM 845 O O . THR A 1 106 ? 3.559 -7.129 -17.537 1.00 96.69 106 THR A O 1
ATOM 848 N N . VAL A 1 107 ? 4.322 -7.982 -19.460 1.00 96.81 107 VAL A N 1
ATOM 849 C CA . VAL A 1 107 ? 3.130 -8.817 -19.700 1.00 96.81 107 VAL A CA 1
ATOM 850 C C . VAL A 1 107 ? 2.969 -9.875 -18.607 1.00 96.81 107 VAL A C 1
ATOM 852 O O . VAL A 1 107 ? 1.875 -10.028 -18.072 1.00 96.81 107 VAL A O 1
ATOM 855 N N . CYS A 1 108 ? 4.046 -10.563 -18.218 1.00 96.75 108 CYS A N 1
ATOM 856 C CA . CYS A 1 108 ? 4.007 -11.522 -17.114 1.00 96.75 108 CYS A CA 1
ATOM 857 C C . CYS A 1 108 ? 3.604 -10.854 -15.792 1.00 96.75 108 CYS A C 1
ATOM 859 O O . CYS A 1 108 ? 2.760 -11.391 -15.079 1.00 96.75 108 CYS A O 1
ATOM 861 N N . ALA A 1 109 ? 4.160 -9.679 -15.479 1.00 95.88 109 ALA A N 1
ATOM 862 C CA . ALA A 1 109 ? 3.813 -8.930 -14.273 1.00 95.88 109 ALA A CA 1
ATOM 863 C C . ALA A 1 109 ? 2.336 -8.518 -14.276 1.00 95.88 109 ALA A C 1
ATOM 865 O O . ALA A 1 109 ? 1.658 -8.719 -13.277 1.00 95.88 109 ALA A O 1
ATOM 866 N N . VAL A 1 110 ? 1.818 -8.033 -15.410 1.00 95.69 110 VAL A N 1
ATOM 867 C CA . VAL A 1 110 ? 0.402 -7.674 -15.589 1.00 95.69 110 VAL A CA 1
ATOM 868 C C . VAL A 1 110 ? -0.526 -8.870 -15.372 1.00 95.69 110 VAL A C 1
ATOM 870 O O . VAL A 1 110 ? -1.551 -8.744 -14.709 1.00 95.69 110 VAL A O 1
ATOM 873 N N . VAL A 1 111 ? -0.179 -10.041 -15.903 1.00 94.75 111 VAL A N 1
ATOM 874 C CA . VAL A 1 111 ? -0.993 -11.249 -15.709 1.00 94.75 111 VAL A CA 1
ATOM 875 C C . VAL A 1 111 ? -0.979 -11.674 -14.241 1.00 94.75 111 VAL A C 1
ATOM 877 O O . VAL A 1 111 ? -2.031 -11.927 -13.664 1.00 94.75 111 VAL A O 1
ATOM 880 N N . LEU A 1 112 ? 0.201 -11.727 -13.622 1.00 95.31 112 LEU A N 1
ATOM 881 C CA . LEU A 1 112 ? 0.360 -12.201 -12.247 1.00 95.31 112 LEU A CA 1
ATOM 882 C C . LEU A 1 112 ? -0.214 -11.225 -11.212 1.00 95.31 112 LEU A C 1
ATOM 884 O O . LEU A 1 112 ? -0.799 -11.662 -10.226 1.00 95.31 112 LEU A O 1
ATOM 888 N N . MET A 1 113 ? -0.095 -9.914 -11.435 1.00 91.56 113 MET A N 1
ATOM 889 C CA . MET A 1 113 ? -0.555 -8.905 -10.477 1.00 91.56 113 MET A CA 1
ATOM 890 C C . MET A 1 113 ? -2.076 -8.912 -10.301 1.00 91.56 113 MET A C 1
ATOM 892 O O . MET A 1 113 ? -2.556 -8.594 -9.221 1.00 91.56 113 MET A O 1
ATOM 896 N N . VAL A 1 114 ? -2.845 -9.316 -11.320 1.00 90.25 114 VAL A N 1
ATOM 897 C CA . VAL A 1 114 ? -4.306 -9.464 -11.201 1.00 90.25 114 VAL A CA 1
ATOM 898 C C . VAL A 1 114 ? -4.660 -10.555 -10.189 1.00 90.25 114 VAL A C 1
ATOM 900 O O . VAL A 1 114 ? -5.658 -10.439 -9.481 1.00 90.25 114 VAL A O 1
ATOM 903 N N . PHE A 1 115 ? -3.819 -11.583 -10.055 1.00 92.88 115 PHE A N 1
ATOM 904 C CA . PHE A 1 115 ? -4.033 -12.646 -9.078 1.00 92.88 115 PHE A CA 1
ATOM 905 C C . PHE A 1 115 ? -3.704 -12.236 -7.638 1.00 92.88 115 PHE A C 1
ATOM 907 O O . PHE A 1 115 ? -4.157 -12.918 -6.725 1.00 92.88 115 PHE A O 1
ATOM 914 N N . VAL A 1 116 ? -2.977 -11.134 -7.413 1.00 92.31 116 VAL A N 1
ATOM 915 C CA . VAL A 1 116 ? -2.606 -10.658 -6.065 1.00 92.31 116 VAL A CA 1
ATOM 916 C C . VAL A 1 116 ? -3.850 -10.379 -5.209 1.00 92.31 116 VAL A C 1
ATOM 918 O O . VAL A 1 116 ? -4.024 -11.072 -4.208 1.00 92.31 116 VAL A O 1
ATOM 921 N N . PRO A 1 117 ? -4.763 -9.460 -5.584 1.00 90.81 117 PRO A N 1
ATOM 922 C CA . PRO A 1 117 ? -5.980 -9.235 -4.805 1.00 90.81 117 PRO A CA 1
ATOM 923 C C . PRO A 1 117 ? -6.983 -10.390 -4.939 1.00 90.81 117 PRO A C 1
ATOM 925 O O . PRO A 1 117 ? -7.723 -10.675 -4.006 1.00 90.81 117 PRO A O 1
ATOM 928 N N . VAL A 1 118 ? -7.001 -11.105 -6.072 1.00 91.94 118 VAL A N 1
ATOM 929 C CA . VAL A 1 118 ? -7.924 -12.240 -6.275 1.00 91.94 118 VAL A CA 1
ATOM 930 C C . VAL A 1 118 ? -7.634 -13.381 -5.299 1.00 91.94 118 VAL A C 1
ATOM 932 O O . VAL A 1 118 ? -8.564 -14.008 -4.792 1.00 91.94 118 VAL A O 1
ATOM 935 N N . ALA A 1 119 ? -6.359 -13.632 -4.993 1.00 92.88 119 ALA A N 1
ATOM 936 C CA . ALA A 1 119 ? -5.959 -14.645 -4.024 1.00 92.88 119 ALA A CA 1
ATOM 937 C C . ALA A 1 119 ? -6.426 -14.318 -2.598 1.00 92.88 119 ALA A C 1
ATOM 939 O O . ALA A 1 119 ? -6.679 -15.238 -1.821 1.00 92.88 119 ALA A O 1
ATOM 940 N N . THR A 1 120 ? -6.596 -13.034 -2.266 1.00 92.12 120 THR A N 1
ATOM 941 C CA . THR A 1 120 ? -7.031 -12.603 -0.933 1.00 92.12 120 THR A CA 1
ATOM 942 C C . THR A 1 120 ? -8.545 -12.492 -0.795 1.00 92.12 120 THR A C 1
ATOM 944 O O . THR A 1 120 ? -9.016 -12.529 0.333 1.00 92.12 120 THR A O 1
ATOM 947 N N . LEU A 1 121 ? -9.328 -12.426 -1.882 1.00 91.12 121 LEU A N 1
ATOM 948 C CA . LEU A 1 121 ? -10.777 -12.138 -1.850 1.00 91.12 121 LEU A CA 1
ATOM 949 C C . LEU A 1 121 ? -11.569 -12.930 -0.801 1.00 91.12 121 LEU A C 1
ATOM 951 O O . LEU A 1 121 ? -12.321 -12.355 -0.020 1.00 91.12 121 LEU A O 1
ATOM 955 N N . LYS A 1 122 ? -11.399 -14.258 -0.760 1.00 91.88 122 LYS A N 1
ATOM 956 C CA . LYS A 1 122 ? -12.123 -15.105 0.206 1.00 91.88 122 LYS A CA 1
ATOM 957 C C . LYS A 1 122 ? -11.711 -14.822 1.646 1.00 91.88 122 LYS A C 1
ATOM 959 O O . LYS A 1 122 ? -12.546 -14.874 2.540 1.00 91.88 122 LYS A O 1
ATOM 964 N N . GLN A 1 123 ? -10.424 -14.566 1.862 1.00 94.31 123 GLN A N 1
ATOM 965 C CA . GLN A 1 123 ? -9.905 -14.239 3.182 1.00 94.31 123 GLN A CA 1
ATOM 966 C C . GLN A 1 123 ? -10.369 -12.844 3.614 1.00 94.31 123 GLN A C 1
ATOM 968 O O . GLN A 1 123 ? -10.791 -12.671 4.749 1.00 94.31 123 GLN A O 1
ATOM 973 N N . GLN A 1 124 ? -10.350 -11.876 2.698 1.00 92.56 124 GLN A N 1
ATOM 974 C CA . GLN A 1 124 ? -10.842 -10.526 2.941 1.00 92.56 124 GLN A CA 1
ATOM 975 C C . GLN A 1 124 ? -12.316 -10.512 3.307 1.00 92.56 124 GLN A C 1
ATOM 977 O O . GLN A 1 124 ? -12.675 -9.813 4.235 1.00 92.56 124 GLN A O 1
ATOM 982 N N . ALA A 1 125 ? -13.151 -11.314 2.643 1.00 92.62 125 ALA A N 1
ATOM 983 C CA . ALA A 1 125 ? -14.563 -11.411 3.001 1.00 92.62 125 ALA A CA 1
ATOM 984 C C . ALA A 1 125 ? -14.758 -11.854 4.464 1.00 92.62 125 ALA A C 1
ATOM 986 O O . ALA A 1 125 ? -15.561 -11.261 5.173 1.00 92.62 125 ALA A O 1
ATOM 987 N N . LYS A 1 126 ? -13.981 -12.845 4.935 1.00 93.81 126 LYS A N 1
ATOM 988 C CA . LYS A 1 126 ? -14.004 -13.279 6.345 1.00 93.81 126 LYS A CA 1
ATOM 989 C C . LYS A 1 126 ? -13.533 -12.170 7.292 1.00 93.81 126 LYS A C 1
ATOM 991 O O . LYS A 1 126 ? -14.139 -11.956 8.336 1.00 93.81 126 LYS A O 1
ATOM 996 N N . ALA A 1 127 ? -12.440 -11.499 6.934 1.00 94.06 127 ALA A N 1
ATOM 997 C CA . ALA A 1 127 ? -11.878 -10.426 7.742 1.00 94.06 127 ALA A CA 1
ATOM 998 C C . ALA A 1 127 ? -12.832 -9.226 7.830 1.00 94.06 127 ALA A C 1
ATOM 1000 O O . ALA A 1 127 ? -13.085 -8.738 8.921 1.00 94.06 127 ALA A O 1
ATOM 1001 N N . GLU A 1 128 ? -13.423 -8.8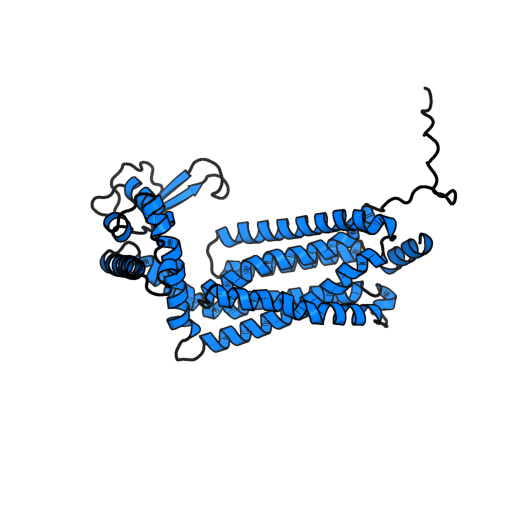09 6.710 1.00 92.62 128 GLU A N 1
ATOM 1002 C CA . GLU A 1 128 ? -14.375 -7.697 6.636 1.00 92.62 128 GLU A CA 1
ATOM 1003 C C . GLU A 1 128 ? -15.664 -7.986 7.401 1.00 92.62 128 GLU A C 1
ATOM 1005 O O . GLU A 1 128 ? -16.191 -7.095 8.063 1.00 92.62 128 GLU A O 1
ATOM 1010 N N . GLU A 1 129 ? -16.153 -9.229 7.370 1.00 94.19 129 GLU A N 1
ATOM 1011 C CA . GLU A 1 129 ? -17.292 -9.641 8.189 1.00 94.19 129 GLU A CA 1
ATOM 1012 C C . GLU A 1 129 ? -16.989 -9.453 9.684 1.00 94.19 129 GLU A C 1
ATOM 1014 O O . GLU A 1 129 ? -17.777 -8.831 10.397 1.00 94.19 129 GLU A O 1
ATOM 1019 N N . LEU A 1 130 ? -15.824 -9.917 10.149 1.00 95.31 130 LEU A N 1
ATOM 1020 C CA . LEU A 1 130 ? -15.393 -9.738 11.537 1.00 95.31 130 LEU A CA 1
ATOM 1021 C C . LEU A 1 130 ? -15.178 -8.259 11.887 1.00 95.31 130 LEU A C 1
ATOM 1023 O O . LEU A 1 130 ? -15.635 -7.805 12.934 1.00 95.31 130 LEU A O 1
ATOM 1027 N N . THR A 1 131 ? -14.518 -7.499 11.011 1.00 94.31 131 THR A N 1
ATOM 1028 C CA . THR A 1 131 ? -14.324 -6.054 11.175 1.00 94.31 131 THR A CA 1
ATOM 1029 C C . THR A 1 131 ? -15.665 -5.345 11.314 1.00 94.31 131 THR A C 1
ATOM 1031 O O . THR A 1 131 ? -15.855 -4.611 12.276 1.00 94.31 131 THR A O 1
ATOM 1034 N N . THR A 1 132 ? -16.630 -5.637 10.441 1.00 93.38 132 THR A N 1
ATOM 1035 C CA . THR A 1 132 ? -17.975 -5.045 10.493 1.00 93.38 132 THR A CA 1
ATOM 1036 C C . THR A 1 132 ? -18.698 -5.402 11.795 1.00 93.38 132 THR A C 1
ATOM 1038 O O . THR A 1 132 ? -19.362 -4.552 12.385 1.00 93.38 132 THR A O 1
ATOM 1041 N N . GLN A 1 133 ? -18.555 -6.641 12.285 1.00 95.38 133 GLN A N 1
ATOM 1042 C CA . GLN A 1 133 ? -19.137 -7.063 13.567 1.00 95.38 133 GLN A CA 1
ATOM 1043 C C . GLN A 1 133 ? -18.543 -6.306 14.764 1.00 95.38 133 GLN A C 1
ATOM 1045 O O . GLN A 1 133 ? -19.271 -5.999 15.709 1.00 95.38 133 GLN A O 1
ATOM 1050 N N . ILE A 1 134 ? -17.241 -6.012 14.744 1.00 95.88 134 ILE A N 1
ATOM 1051 C CA . ILE A 1 134 ? -16.575 -5.214 15.784 1.00 95.88 134 ILE A CA 1
ATOM 1052 C C . ILE A 1 134 ? -16.983 -3.741 15.658 1.00 95.88 134 ILE A C 1
ATOM 1054 O O . ILE A 1 134 ? -17.367 -3.119 16.646 1.00 95.88 134 ILE A O 1
ATOM 1058 N N . GLU A 1 135 ? -16.956 -3.190 14.443 1.00 94.25 135 GLU A N 1
ATOM 1059 C CA . GLU A 1 135 ? -17.302 -1.793 14.166 1.00 94.25 135 GLU A CA 1
ATOM 1060 C C . GLU A 1 135 ? -18.745 -1.452 14.563 1.00 94.25 135 GLU A C 1
ATOM 1062 O O . GLU A 1 135 ? -19.010 -0.357 15.062 1.00 94.25 135 GLU A O 1
ATOM 1067 N N . ALA A 1 136 ? -19.666 -2.408 14.423 1.00 94.50 136 ALA A N 1
ATOM 1068 C CA . ALA A 1 136 ? -21.058 -2.274 14.848 1.00 94.50 136 ALA A CA 1
ATOM 1069 C C . ALA A 1 136 ? -21.247 -2.155 16.372 1.00 94.50 136 ALA A C 1
ATOM 1071 O O . ALA A 1 136 ? -22.354 -1.862 16.813 1.00 94.50 136 ALA A O 1
ATOM 1072 N N . GLN A 1 137 ? -20.205 -2.401 17.171 1.00 96.12 137 GLN A N 1
ATOM 1073 C CA . GLN A 1 137 ? -20.242 -2.331 18.636 1.00 96.12 137 GLN A CA 1
ATOM 1074 C C . GLN A 1 137 ? -19.485 -1.118 19.193 1.00 96.12 137 GLN A C 1
ATOM 1076 O O . GLN A 1 137 ? -19.419 -0.943 20.409 1.00 96.12 137 GLN A O 1
ATOM 1081 N N . LEU A 1 138 ? -18.911 -0.261 18.340 1.00 96.25 138 LEU A N 1
ATOM 1082 C CA . LEU A 1 138 ? -18.070 0.857 18.785 1.00 96.25 138 LEU A CA 1
ATOM 1083 C C . LEU A 1 138 ? -18.842 2.003 19.456 1.00 96.25 138 LEU A C 1
ATOM 1085 O O . LEU A 1 138 ? -18.232 2.885 20.066 1.00 96.25 138 LEU A O 1
ATOM 1089 N N . ASP A 1 139 ? -20.168 2.012 19.360 1.00 94.12 139 ASP A N 1
ATOM 1090 C CA . ASP A 1 139 ? -21.049 2.917 20.097 1.00 94.12 139 ASP A CA 1
ATOM 1091 C C . ASP A 1 139 ? -21.563 2.318 21.419 1.00 94.12 139 ASP A C 1
ATOM 1093 O O . ASP A 1 139 ? -22.149 3.041 22.223 1.00 94.12 139 ASP A O 1
ATOM 1097 N N . SER A 1 140 ? -21.299 1.032 21.676 1.00 93.62 140 SER A N 1
ATOM 1098 C CA . SER A 1 140 ? -21.776 0.299 22.848 1.00 93.62 140 SER A CA 1
ATOM 1099 C C . SER A 1 140 ? -20.830 0.424 24.040 1.00 93.62 140 SER A C 1
ATOM 1101 O O . SER A 1 140 ? -19.663 0.029 23.975 1.00 93.62 140 SER A O 1
ATOM 1103 N N . ASP A 1 141 ? -21.362 0.872 25.178 1.00 93.19 141 ASP A N 1
ATOM 1104 C CA . ASP A 1 141 ? -20.615 0.941 26.440 1.00 93.19 141 ASP A CA 1
ATOM 1105 C C . ASP A 1 141 ? -20.147 -0.433 26.922 1.00 93.19 141 ASP A C 1
ATOM 1107 O O . ASP A 1 141 ? -19.027 -0.572 27.404 1.00 93.19 141 ASP A O 1
ATOM 1111 N N . THR A 1 142 ? -20.968 -1.466 26.723 1.00 95.19 142 THR A N 1
ATOM 1112 C CA . THR A 1 142 ? -20.650 -2.837 27.163 1.00 95.19 142 THR A CA 1
ATOM 1113 C C . THR A 1 142 ? -19.432 -3.432 26.461 1.00 95.19 142 THR A C 1
ATOM 1115 O O . THR A 1 142 ? -18.761 -4.287 27.035 1.00 95.19 142 THR A O 1
ATOM 1118 N N . PHE A 1 143 ? -19.140 -2.976 25.242 1.00 96.25 143 PHE A N 1
ATOM 1119 C CA . PHE A 1 143 ? -17.976 -3.406 24.478 1.00 96.25 143 PHE A CA 1
ATOM 1120 C C . PHE A 1 143 ? -16.794 -2.456 24.687 1.00 96.25 143 PHE A C 1
ATOM 1122 O O . PHE A 1 143 ? -15.702 -2.886 25.053 1.00 96.25 143 PHE A O 1
ATOM 1129 N N . MET A 1 144 ? -17.012 -1.155 24.484 1.00 97.38 144 MET A N 1
ATOM 1130 C CA . MET A 1 144 ? -15.930 -0.174 24.444 1.00 97.38 144 MET A CA 1
ATOM 1131 C C . MET A 1 144 ? -15.358 0.159 25.817 1.00 97.38 144 MET A C 1
ATOM 1133 O O . MET A 1 144 ? -14.145 0.298 25.940 1.00 97.38 144 MET A O 1
ATOM 1137 N N . GLN A 1 145 ? -16.193 0.298 26.848 1.00 96.38 145 GLN A N 1
ATOM 1138 C CA . GLN A 1 145 ? -15.712 0.726 28.160 1.00 96.38 145 GLN A CA 1
ATOM 1139 C C . GLN A 1 145 ? -14.671 -0.235 28.760 1.00 96.38 145 GLN A C 1
ATOM 1141 O O . GLN A 1 145 ? -13.556 0.223 29.014 1.00 96.38 145 GLN A O 1
ATOM 1146 N N . PRO A 1 146 ? -14.955 -1.542 28.944 1.00 97.75 146 PRO A N 1
ATOM 1147 C CA . PRO A 1 146 ? -13.973 -2.451 29.535 1.00 97.75 146 PRO A CA 1
ATOM 1148 C C . PRO A 1 146 ? -12.710 -2.576 28.674 1.00 97.75 146 PRO A C 1
ATOM 1150 O O . PRO A 1 146 ? -11.610 -2.701 29.208 1.00 97.75 146 PRO A O 1
ATOM 1153 N N . LEU A 1 147 ? -12.851 -2.491 27.347 1.00 97.50 147 LEU A N 1
ATOM 1154 C CA . LEU A 1 147 ? -11.731 -2.561 26.413 1.00 97.50 147 LEU A CA 1
ATOM 1155 C C . LEU A 1 147 ? -10.785 -1.361 26.565 1.00 97.50 147 LEU A C 1
ATOM 1157 O O . LEU A 1 147 ? -9.572 -1.535 26.665 1.00 97.50 147 LEU A O 1
ATOM 1161 N N . LEU A 1 148 ? -11.326 -0.140 26.605 1.00 97.88 148 LEU A N 1
ATOM 1162 C CA . LEU A 1 148 ? -10.517 1.070 26.757 1.00 97.88 148 LEU A CA 1
ATOM 1163 C C . LEU A 1 148 ? -9.922 1.196 28.162 1.00 97.88 148 LEU A C 1
ATOM 1165 O O . LEU A 1 148 ? -8.791 1.665 28.294 1.00 97.88 148 LEU A O 1
ATOM 1169 N N . GLU A 1 149 ? -10.645 0.753 29.194 1.00 98.00 149 GLU A N 1
ATOM 1170 C CA . GLU A 1 149 ? -10.113 0.644 30.556 1.00 98.00 149 GLU A CA 1
ATOM 1171 C C . GLU A 1 149 ? -8.903 -0.294 30.588 1.00 98.00 149 GLU A C 1
ATOM 1173 O O . GLU A 1 149 ? -7.833 0.101 31.050 1.00 98.00 149 GLU A O 1
ATOM 1178 N N . GLU A 1 150 ? -9.030 -1.492 30.008 1.00 97.62 150 GLU A N 1
ATOM 1179 C CA . GLU A 1 150 ? -7.924 -2.441 29.907 1.00 97.62 150 GLU A CA 1
ATOM 1180 C C . GLU A 1 150 ? -6.722 -1.835 29.168 1.00 97.62 150 GLU A C 1
ATOM 1182 O O . GLU A 1 150 ? -5.583 -1.972 29.622 1.00 97.62 150 GLU A O 1
ATOM 1187 N N . TRP A 1 151 ? -6.941 -1.159 28.038 1.00 97.69 151 TRP A N 1
ATOM 1188 C CA . TRP A 1 151 ? -5.854 -0.566 27.253 1.00 97.69 151 TRP A CA 1
ATOM 1189 C C . TRP A 1 151 ? -5.115 0.524 28.020 1.00 97.69 151 TRP A C 1
ATOM 1191 O O . TRP A 1 151 ? -3.881 0.530 28.034 1.00 97.69 151 TRP A O 1
ATOM 1201 N N . TYR A 1 152 ? -5.859 1.419 28.670 1.00 97.56 152 TYR A N 1
ATOM 1202 C CA . TYR A 1 152 ? -5.285 2.498 29.463 1.00 97.56 152 TYR A CA 1
ATOM 1203 C C . TYR A 1 152 ? -4.506 1.939 30.657 1.00 97.56 152 TYR A C 1
ATOM 1205 O O . TYR A 1 152 ? -3.343 2.288 30.863 1.00 97.56 152 TYR A O 1
ATOM 1213 N N . ASP A 1 153 ? -5.103 1.013 31.408 1.00 97.31 153 ASP A N 1
ATOM 1214 C CA . ASP A 1 153 ? -4.496 0.450 32.614 1.00 97.31 153 ASP A CA 1
ATOM 1215 C C . ASP A 1 153 ? -3.257 -0.400 32.273 1.00 97.31 153 ASP A C 1
ATOM 1217 O O . ASP A 1 153 ? -2.240 -0.341 32.969 1.00 97.31 153 ASP A O 1
ATOM 1221 N N . ASN A 1 154 ? -3.279 -1.125 31.148 1.00 97.06 154 ASN A N 1
ATOM 1222 C CA . ASN A 1 154 ? -2.110 -1.835 30.623 1.00 97.06 154 ASN A CA 1
ATOM 1223 C C . ASN A 1 154 ? -0.978 -0.880 30.220 1.00 97.06 154 ASN A C 1
ATOM 1225 O O . ASN A 1 154 ? 0.192 -1.200 30.453 1.00 97.06 154 ASN A O 1
ATOM 1229 N N . ALA A 1 155 ? -1.310 0.273 29.632 1.00 96.12 155 ALA A N 1
ATOM 1230 C CA . ALA A 1 155 ? -0.330 1.291 29.272 1.00 96.12 155 ALA A CA 1
ATOM 1231 C C . ALA A 1 155 ? 0.289 1.944 30.516 1.00 96.12 155 ALA A C 1
ATOM 1233 O O . ALA A 1 155 ? 1.507 2.111 30.574 1.00 96.12 155 ALA A O 1
ATOM 1234 N N . VAL A 1 156 ? -0.514 2.228 31.548 1.00 96.31 156 VAL A N 1
ATOM 1235 C CA . VAL A 1 156 ? -0.027 2.772 32.831 1.00 96.31 156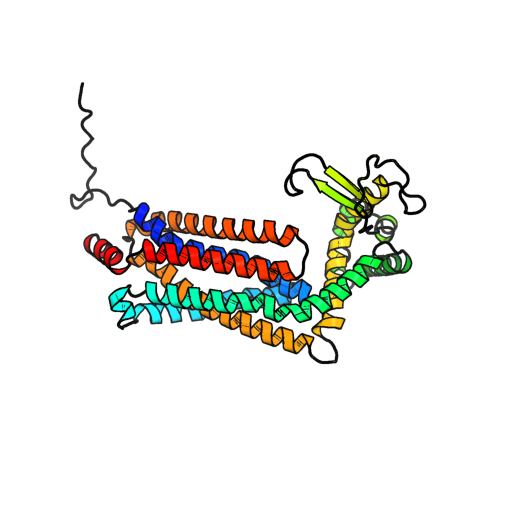 VAL A CA 1
ATOM 1236 C C . VAL A 1 156 ? 0.886 1.770 33.534 1.00 96.31 156 VAL A C 1
ATOM 1238 O O . VAL A 1 156 ? 1.920 2.146 34.082 1.00 96.31 156 VAL A O 1
ATOM 1241 N N . ALA A 1 157 ? 0.544 0.483 33.472 1.00 96.69 157 ALA A N 1
ATOM 1242 C CA . ALA A 1 157 ? 1.362 -0.596 34.015 1.00 96.69 157 ALA A CA 1
ATOM 1243 C C . ALA A 1 157 ? 2.645 -0.873 33.204 1.00 96.69 157 ALA A C 1
ATOM 1245 O O . ALA A 1 157 ? 3.443 -1.718 33.610 1.00 96.69 157 ALA A O 1
ATOM 1246 N N . GLY A 1 158 ? 2.850 -0.208 32.060 1.00 94.12 158 GLY A N 1
ATOM 1247 C CA . GLY A 1 158 ? 4.024 -0.402 31.209 1.00 94.12 158 GLY A CA 1
ATOM 1248 C C . GLY A 1 158 ? 4.106 -1.798 30.588 1.00 94.12 158 GLY A C 1
ATOM 1249 O O . GLY A 1 158 ? 5.206 -2.289 30.334 1.00 94.12 158 GLY A O 1
ATOM 1250 N N . LYS A 1 159 ? 2.964 -2.466 30.364 1.00 94.69 159 LYS A N 1
ATOM 1251 C CA . LYS A 1 159 ? 2.954 -3.797 29.741 1.00 94.69 159 LYS A CA 1
ATOM 1252 C C . LYS A 1 159 ? 3.493 -3.720 28.315 1.00 94.69 159 LYS A C 1
ATOM 1254 O O . LYS A 1 159 ? 3.187 -2.786 27.571 1.00 94.69 159 LYS A O 1
ATOM 1259 N N . GLU A 1 160 ? 4.265 -4.724 27.919 1.00 91.62 160 GLU A N 1
ATOM 1260 C CA . GLU A 1 160 ? 4.831 -4.800 26.574 1.00 91.62 160 GLU A CA 1
ATOM 1261 C C . GLU A 1 160 ? 3.721 -4.769 25.507 1.00 91.62 160 GLU A C 1
ATOM 1263 O O . GLU A 1 160 ? 2.708 -5.456 25.621 1.00 91.62 160 GLU A O 1
ATOM 1268 N N . GLY A 1 161 ? 3.885 -3.923 24.485 1.00 87.69 161 GLY A N 1
ATOM 1269 C CA . GLY A 1 161 ? 2.917 -3.764 23.394 1.00 87.69 161 GLY A CA 1
ATOM 1270 C C . GLY A 1 161 ? 1.686 -2.901 23.705 1.00 87.69 161 GLY A C 1
ATOM 1271 O O . GLY A 1 161 ? 0.919 -2.623 22.786 1.00 87.69 161 GLY A O 1
ATOM 1272 N N . SER A 1 162 ? 1.506 -2.423 24.943 1.00 92.31 162 SER A N 1
ATOM 1273 C CA . SER A 1 162 ? 0.375 -1.554 25.332 1.00 92.31 162 SER A CA 1
ATOM 1274 C C . SER A 1 162 ? 0.324 -0.225 24.564 1.00 92.31 162 SER A C 1
ATOM 1276 O O . SER A 1 162 ? -0.759 0.270 24.250 1.00 92.31 162 SER A O 1
ATOM 1278 N N . THR A 1 163 ? 1.481 0.302 24.156 1.00 90.25 163 THR A N 1
ATOM 1279 C CA . THR A 1 163 ? 1.604 1.525 23.342 1.00 90.25 163 THR A CA 1
ATOM 1280 C C . THR A 1 163 ? 0.988 1.398 21.950 1.00 90.25 163 THR A C 1
ATOM 1282 O O . THR A 1 163 ? 0.716 2.410 21.314 1.00 90.25 163 THR A O 1
ATOM 1285 N N . ASN A 1 164 ? 0.742 0.174 21.466 1.00 90.69 164 ASN A N 1
ATOM 1286 C CA . ASN A 1 164 ? 0.026 -0.042 20.208 1.00 90.69 164 ASN A CA 1
ATOM 1287 C C . ASN A 1 164 ? -1.470 0.284 20.329 1.00 90.69 164 ASN A C 1
ATOM 1289 O O . ASN A 1 164 ? -2.134 0.460 19.311 1.00 90.69 164 ASN A O 1
ATOM 1293 N N . TYR A 1 165 ? -2.000 0.346 21.551 1.00 94.75 165 TYR A N 1
ATOM 1294 C CA . TYR A 1 165 ? -3.424 0.530 21.819 1.00 94.75 165 TYR A CA 1
ATOM 1295 C C . TYR A 1 165 ? -3.733 1.863 22.497 1.00 94.75 165 TYR A C 1
ATOM 1297 O O . TYR A 1 165 ? -4.745 2.486 22.186 1.00 94.75 165 TYR A O 1
ATOM 1305 N N . CYS A 1 166 ? -2.854 2.314 23.395 1.00 95.81 166 CYS A N 1
ATOM 1306 C CA . CYS A 1 166 ? -3.008 3.563 24.128 1.00 95.81 166 CYS A CA 1
ATOM 1307 C C . CYS A 1 166 ? -1.659 4.288 24.242 1.00 95.81 166 CYS A C 1
ATOM 1309 O O . CYS A 1 166 ? -0.752 3.843 24.949 1.00 95.81 166 CYS A O 1
ATOM 1311 N N . ASP A 1 167 ? -1.527 5.431 23.565 1.00 94.44 167 ASP A N 1
ATOM 1312 C CA . ASP A 1 167 ? -0.349 6.299 23.667 1.00 94.44 167 ASP A CA 1
ATOM 1313 C C . ASP A 1 167 ? -0.536 7.322 24.796 1.00 94.44 167 ASP A C 1
ATOM 1315 O O . ASP A 1 167 ? -1.022 8.434 24.584 1.00 94.44 167 ASP A O 1
ATOM 1319 N N . LEU A 1 168 ? -0.123 6.949 26.011 1.00 94.88 168 LEU A N 1
ATOM 1320 C CA . LEU A 1 168 ? -0.207 7.829 27.183 1.00 94.88 168 LEU A CA 1
ATOM 1321 C C . LEU A 1 168 ? 0.553 9.146 27.004 1.00 94.88 168 LEU A C 1
ATOM 1323 O O . LEU A 1 168 ? 0.134 10.166 27.543 1.00 94.88 168 LEU A O 1
ATOM 1327 N N . THR A 1 169 ? 1.656 9.155 26.249 1.00 94.94 169 THR A N 1
ATOM 1328 C CA . THR A 1 169 ? 2.415 10.392 26.012 1.00 94.94 169 THR A CA 1
ATOM 1329 C C . THR A 1 169 ? 1.577 11.354 25.186 1.00 94.94 169 THR A C 1
ATOM 1331 O O . THR A 1 169 ? 1.488 12.540 25.500 1.00 94.94 169 THR A O 1
ATOM 1334 N N . TYR A 1 170 ? 0.919 10.839 24.149 1.00 95.12 170 TYR A N 1
ATOM 1335 C CA . TYR A 1 170 ? 0.031 11.633 23.318 1.00 95.12 170 TYR A CA 1
ATOM 1336 C C . TYR A 1 170 ? -1.216 12.105 24.073 1.00 95.12 170 TYR A C 1
ATOM 1338 O O . TYR A 1 170 ? -1.584 13.270 23.929 1.00 95.12 170 TYR A O 1
ATOM 1346 N N . LEU A 1 171 ? -1.830 11.257 24.906 1.00 95.62 171 LEU A N 1
ATOM 1347 C CA . LEU A 1 171 ? -2.969 11.652 25.746 1.00 95.62 171 LEU A CA 1
ATOM 1348 C C . LEU A 1 171 ? -2.590 12.786 26.708 1.00 95.62 171 LEU A C 1
ATOM 1350 O O . LEU A 1 171 ? -3.244 13.827 26.710 1.00 95.62 171 LEU A O 1
ATOM 1354 N N . ASN A 1 172 ? -1.477 12.633 27.430 1.00 94.94 172 ASN A N 1
ATOM 1355 C CA . ASN A 1 172 ? -0.985 13.637 28.377 1.00 94.94 172 ASN A CA 1
ATOM 1356 C C . ASN A 1 172 ? -0.643 14.967 27.693 1.00 94.94 172 ASN A C 1
ATOM 1358 O O . ASN A 1 172 ? -0.965 16.028 28.212 1.00 94.94 172 ASN A O 1
ATOM 1362 N N . ASN A 1 173 ? -0.041 14.928 26.500 1.00 96.75 173 ASN A N 1
ATOM 1363 C CA . ASN A 1 173 ? 0.277 16.136 25.729 1.00 96.75 173 ASN A CA 1
ATOM 1364 C C . ASN A 1 173 ? -0.963 16.880 25.201 1.00 96.75 173 ASN A C 1
ATOM 1366 O O . ASN A 1 173 ? -0.828 17.984 24.677 1.00 96.75 173 ASN A O 1
ATOM 1370 N N . ASN A 1 174 ? -2.143 16.261 25.264 1.00 96.19 174 ASN A N 1
ATOM 1371 C CA . ASN A 1 174 ? -3.410 16.840 24.823 1.00 96.19 174 ASN A CA 1
ATOM 1372 C C . ASN A 1 174 ? -4.416 16.984 25.978 1.00 96.19 174 ASN A C 1
ATOM 1374 O O . ASN A 1 174 ? -5.602 17.155 25.702 1.00 96.19 174 ASN A O 1
ATOM 1378 N N . ASP A 1 175 ? -3.955 16.888 27.230 1.00 95.69 175 ASP A N 1
ATOM 1379 C CA . ASP A 1 175 ? -4.773 17.010 28.443 1.00 95.69 175 ASP A CA 1
ATOM 1380 C C . ASP A 1 175 ? -5.975 16.043 28.482 1.00 95.69 175 ASP A C 1
ATOM 1382 O O . ASP A 1 175 ? -7.027 16.362 29.031 1.00 95.69 175 ASP A O 1
ATOM 1386 N N . VAL A 1 176 ? -5.831 14.850 27.891 1.00 96.56 176 VAL A N 1
ATOM 1387 C CA . VAL A 1 176 ? -6.880 13.819 27.890 1.00 96.56 176 VAL A CA 1
ATOM 1388 C C . VAL A 1 176 ? -6.727 12.945 29.127 1.00 96.56 176 VAL A C 1
ATOM 1390 O O . VAL A 1 176 ? -5.730 12.235 29.272 1.00 96.56 176 VAL A O 1
ATOM 1393 N N . THR A 1 177 ? -7.721 12.976 30.012 1.00 96.50 177 THR A N 1
ATOM 1394 C CA . THR A 1 177 ? -7.728 12.139 31.216 1.00 96.50 177 THR A CA 1
ATOM 1395 C C . THR A 1 177 ? -8.127 10.694 30.900 1.00 96.50 177 THR A C 1
ATOM 1397 O O . THR A 1 177 ? -8.627 10.382 29.816 1.00 96.50 177 THR A O 1
ATOM 1400 N N . ARG A 1 178 ? -7.940 9.786 31.870 1.00 96.19 178 ARG A N 1
ATOM 1401 C CA . ARG A 1 178 ? -8.451 8.408 31.773 1.00 96.19 178 ARG A CA 1
ATOM 1402 C C . ARG A 1 178 ? -9.954 8.396 31.500 1.00 96.19 178 ARG A C 1
ATOM 1404 O O . ARG A 1 178 ? -10.390 7.662 30.621 1.00 96.19 178 ARG A O 1
ATOM 1411 N N . ASP A 1 179 ? -10.715 9.210 32.229 1.00 96.44 179 ASP A N 1
ATOM 1412 C CA . ASP A 1 179 ? -12.176 9.258 32.128 1.00 96.44 179 ASP A CA 1
ATOM 1413 C C . ASP A 1 179 ? -12.621 9.769 30.753 1.00 96.44 179 ASP A C 1
ATOM 1415 O O . ASP A 1 179 ? -13.510 9.181 30.133 1.00 96.44 179 ASP A O 1
ATOM 1419 N N . ASP A 1 180 ? -11.927 10.781 30.220 1.00 95.38 180 ASP A N 1
ATOM 1420 C CA . ASP A 1 180 ? -12.152 11.251 28.852 1.00 95.38 180 ASP A CA 1
ATOM 1421 C C . ASP A 1 180 ? -11.909 10.120 27.849 1.00 95.38 180 ASP A C 1
ATOM 1423 O O . ASP A 1 180 ? -12.766 9.858 27.008 1.00 95.38 180 ASP A O 1
ATOM 1427 N N . PHE A 1 181 ? -10.784 9.404 27.967 1.00 96.44 181 PHE A N 1
ATOM 1428 C CA . PHE A 1 181 ? -10.416 8.324 27.052 1.00 96.44 181 PHE A CA 1
ATOM 1429 C C . PHE A 1 181 ? -11.426 7.169 27.065 1.00 96.44 181 PHE A C 1
ATOM 1431 O O . PHE A 1 181 ? -11.913 6.776 26.007 1.00 96.44 181 PHE A O 1
ATOM 1438 N N . VAL A 1 182 ? -11.782 6.642 28.241 1.00 96.81 182 VAL A N 1
ATOM 1439 C CA . VAL A 1 182 ? -12.673 5.468 28.356 1.00 96.81 182 VAL A CA 1
ATOM 1440 C C . VAL A 1 182 ? -14.127 5.780 27.988 1.00 96.81 182 VAL A C 1
ATOM 1442 O O . VAL A 1 182 ? -14.892 4.872 27.648 1.00 96.81 182 VAL A O 1
ATOM 1445 N N . SER A 1 183 ? -14.512 7.061 27.996 1.00 95.19 183 SER A N 1
ATOM 1446 C CA . SER A 1 183 ? -15.831 7.523 27.550 1.00 95.19 183 SER A CA 1
ATOM 1447 C C . SER A 1 183 ? -15.982 7.593 26.022 1.00 95.19 183 SER A C 1
ATOM 1449 O O . SER A 1 183 ? -17.101 7.722 25.517 1.00 95.19 183 SER A O 1
ATOM 1451 N N . LEU A 1 184 ? -14.883 7.487 25.261 1.00 96.25 184 LEU A N 1
ATOM 1452 C CA . LEU A 1 184 ? -14.907 7.638 23.806 1.00 96.25 184 LEU A CA 1
ATOM 1453 C C . LEU A 1 184 ? -15.658 6.496 23.118 1.00 96.25 184 LEU A C 1
ATOM 1455 O O . LEU A 1 184 ? -15.434 5.312 23.375 1.00 96.25 184 LEU A O 1
ATOM 1459 N N . ARG A 1 185 ? -16.519 6.869 22.174 1.00 96.19 185 ARG A N 1
ATOM 1460 C CA . ARG A 1 185 ? -17.301 5.966 21.321 1.00 96.19 185 ARG A CA 1
ATOM 1461 C C . ARG A 1 185 ? -17.143 6.352 19.860 1.00 96.19 185 ARG A C 1
ATOM 1463 O O . ARG A 1 185 ? -16.690 7.452 19.551 1.00 96.19 185 ARG A O 1
ATOM 1470 N N . TYR A 1 186 ? -17.533 5.464 18.958 1.00 96.69 186 TYR A N 1
ATOM 1471 C CA . TYR A 1 186 ? -17.618 5.784 17.541 1.00 96.69 186 TYR A CA 1
ATOM 1472 C C . TYR A 1 186 ? -19.014 5.498 16.999 1.00 96.69 186 TYR A C 1
ATOM 1474 O O . TYR A 1 186 ? -19.462 4.359 16.934 1.00 96.69 186 TYR A O 1
ATOM 1482 N N . TYR A 1 187 ? -19.689 6.556 16.564 1.00 95.12 187 TYR A N 1
ATOM 1483 C CA . TYR A 1 187 ? -21.020 6.502 15.981 1.00 95.12 187 TYR A CA 1
ATOM 1484 C C . TYR A 1 187 ? -20.909 6.386 14.462 1.00 95.12 187 TYR A C 1
ATOM 1486 O O . TYR A 1 187 ? -20.914 7.397 13.753 1.00 95.12 187 TYR A O 1
ATOM 1494 N N . GLY A 1 188 ? -20.821 5.154 13.953 1.00 91.38 188 GLY A N 1
ATOM 1495 C CA . GLY A 1 188 ? -20.633 4.873 12.521 1.00 91.38 188 GLY A CA 1
ATOM 1496 C C . GLY A 1 188 ? -21.751 5.409 11.614 1.00 91.38 188 GLY A C 1
ATOM 1497 O O . GLY A 1 188 ? -21.506 5.748 10.458 1.00 91.38 188 GLY A O 1
ATOM 1498 N N . LYS A 1 189 ? -22.969 5.578 12.148 1.00 93.25 189 LYS A N 1
ATOM 1499 C CA . LYS A 1 189 ? -24.098 6.193 11.424 1.00 93.25 189 LYS A CA 1
ATOM 1500 C C . LYS A 1 189 ? -23.899 7.682 11.145 1.00 93.25 189 LYS A C 1
ATOM 1502 O O . LYS A 1 189 ? -24.530 8.199 10.224 1.00 93.25 189 LYS A O 1
ATOM 1507 N N . MET A 1 190 ? -23.048 8.365 11.918 1.00 93.94 190 MET A N 1
ATOM 1508 C CA . MET A 1 190 ? -22.747 9.781 11.735 1.00 93.94 190 MET A CA 1
ATOM 1509 C C . MET A 1 190 ? -21.573 9.951 10.768 1.00 93.94 190 MET A C 1
ATOM 1511 O O . MET A 1 190 ? -20.409 9.728 11.111 1.00 93.94 190 MET A O 1
ATOM 1515 N N . THR A 1 191 ? -21.879 10.377 9.545 1.00 91.75 191 THR A N 1
ATOM 1516 C CA . THR A 1 191 ? -20.908 10.531 8.455 1.00 91.75 191 THR A CA 1
ATOM 1517 C C . THR A 1 191 ? -20.888 11.960 7.924 1.00 91.75 191 THR A C 1
ATOM 1519 O O . THR A 1 191 ? -21.800 12.755 8.150 1.00 91.75 191 THR A O 1
ATOM 1522 N N . SER A 1 192 ? -19.822 12.319 7.213 1.00 88.62 192 SER A N 1
ATOM 1523 C CA . SER A 1 192 ? -19.707 13.626 6.576 1.00 88.62 192 SER A CA 1
ATOM 1524 C C . SER A 1 192 ? -19.085 13.517 5.189 1.00 88.62 192 SER A C 1
ATOM 1526 O O . SER A 1 192 ? -18.270 12.635 4.912 1.00 88.62 192 SER A O 1
ATOM 1528 N N . LYS A 1 193 ? -19.501 14.412 4.292 1.00 85.31 193 LYS A N 1
ATOM 1529 C CA . LYS A 1 193 ? -19.002 14.516 2.916 1.00 85.31 193 LYS A CA 1
ATOM 1530 C C . LYS A 1 193 ? -18.660 15.968 2.620 1.00 85.31 193 LYS A C 1
ATOM 1532 O O . LYS A 1 193 ? -19.409 16.859 3.008 1.00 85.31 193 LYS A O 1
ATOM 1537 N N . LYS A 1 194 ? -17.552 16.217 1.921 1.00 84.19 194 LYS A N 1
ATOM 1538 C CA . LYS A 1 194 ? -17.247 17.552 1.375 1.00 84.19 194 LYS A CA 1
ATOM 1539 C C . LYS A 1 194 ? -17.647 17.629 -0.094 1.00 84.19 194 LYS A C 1
ATOM 1541 O O . LYS A 1 194 ? -17.571 16.628 -0.803 1.00 84.19 194 LYS A O 1
ATOM 1546 N N . ALA A 1 195 ? -18.015 18.825 -0.547 1.00 73.31 195 ALA A N 1
ATOM 1547 C CA . ALA A 1 195 ? -18.595 19.067 -1.869 1.00 73.31 195 ALA A CA 1
ATOM 1548 C C . ALA A 1 195 ? -17.809 18.481 -3.064 1.00 73.31 195 ALA A C 1
ATOM 1550 O O . ALA A 1 195 ? -18.420 18.003 -4.017 1.00 73.31 195 ALA A O 1
ATOM 1551 N N . VAL A 1 196 ? -16.473 18.491 -3.039 1.00 68.19 196 VAL A N 1
ATOM 1552 C CA . VAL A 1 196 ? -15.634 17.991 -4.144 1.00 68.19 196 VAL A CA 1
ATOM 1553 C C . VAL A 1 196 ? -14.793 16.812 -3.670 1.00 68.19 196 VAL A C 1
ATOM 1555 O O . VAL A 1 196 ? -13.878 17.007 -2.869 1.00 68.19 196 VAL A O 1
ATOM 1558 N N . LEU A 1 197 ? -15.083 15.603 -4.174 1.00 62.19 197 LEU A N 1
ATOM 1559 C CA . LEU A 1 197 ? -14.366 14.348 -3.862 1.00 62.19 197 LEU A CA 1
ATOM 1560 C C . LEU A 1 197 ? -14.206 14.070 -2.347 1.00 62.19 197 LEU A C 1
ATOM 1562 O O . LEU A 1 197 ? -13.254 13.418 -1.935 1.00 62.19 197 LEU A O 1
ATOM 1566 N N . ASN A 1 198 ? -15.091 14.602 -1.494 1.00 62.88 198 ASN A N 1
ATOM 1567 C CA . ASN A 1 198 ? -14.913 14.674 -0.035 1.00 62.88 198 ASN A CA 1
ATOM 1568 C C . ASN A 1 198 ? -13.619 15.365 0.451 1.00 62.88 198 ASN A C 1
ATOM 1570 O O . ASN A 1 198 ? -13.262 15.247 1.621 1.00 62.88 198 ASN A O 1
ATOM 1574 N N . MET A 1 199 ? -12.944 16.144 -0.395 1.00 64.62 199 MET A N 1
ATOM 1575 C CA . MET A 1 199 ? -11.692 16.832 -0.063 1.00 64.62 199 MET A CA 1
ATOM 1576 C C . MET A 1 199 ? -11.857 18.348 0.094 1.00 64.62 199 MET A C 1
ATOM 1578 O O . MET A 1 199 ? -11.241 18.936 0.986 1.00 64.62 199 MET A O 1
ATOM 1582 N N . LEU A 1 200 ? -12.704 18.989 -0.720 1.00 70.75 200 LEU A N 1
ATOM 1583 C CA . LEU A 1 200 ? -12.828 20.453 -0.776 1.00 70.75 200 LEU A CA 1
ATOM 1584 C C . LEU A 1 200 ? -14.288 20.921 -0.707 1.00 70.75 200 LEU A C 1
ATOM 1586 O O . LEU A 1 200 ? -15.201 20.200 -1.105 1.00 70.75 200 LEU A O 1
ATOM 1590 N N . GLY A 1 201 ? -14.488 22.154 -0.237 1.00 78.19 201 GLY A N 1
ATOM 1591 C CA . GLY A 1 201 ? -15.798 22.803 -0.121 1.00 78.19 201 GLY A CA 1
ATOM 1592 C C . GLY A 1 201 ? -16.473 22.615 1.240 1.00 78.19 201 GLY A C 1
ATOM 1593 O O . GLY A 1 201 ? -15.843 22.165 2.198 1.00 78.19 201 GLY A O 1
ATOM 1594 N N . SER A 1 202 ? -17.749 23.000 1.316 1.00 80.81 202 SER A N 1
ATOM 1595 C CA . SER A 1 202 ? -18.568 22.858 2.522 1.00 80.81 202 SER A CA 1
ATOM 1596 C C . SER A 1 202 ? -18.757 21.386 2.895 1.00 80.81 202 SER A C 1
ATOM 1598 O O . SER A 1 202 ? -18.849 20.514 2.026 1.00 80.81 202 SER A O 1
ATOM 1600 N N . THR A 1 203 ? -18.793 21.121 4.200 1.00 88.50 203 THR A N 1
ATOM 1601 C CA . THR A 1 203 ? -19.057 19.794 4.758 1.00 88.50 203 THR A CA 1
ATOM 1602 C C . THR A 1 203 ? -20.557 19.633 4.973 1.00 88.50 203 THR A C 1
ATOM 1604 O O . THR A 1 203 ? -21.163 20.426 5.687 1.00 88.50 203 THR A O 1
ATOM 1607 N N . THR A 1 204 ? -21.144 18.598 4.385 1.00 90.56 204 THR A N 1
ATOM 1608 C CA . THR A 1 204 ? -22.512 18.156 4.667 1.00 90.56 204 THR A CA 1
ATOM 1609 C C . THR A 1 204 ? -22.452 16.945 5.584 1.00 90.56 204 THR A C 1
ATOM 1611 O O . THR A 1 204 ? -21.686 16.009 5.329 1.00 90.56 204 THR A O 1
ATOM 1614 N N . TYR A 1 205 ? -23.252 16.964 6.644 1.00 92.75 205 TYR A N 1
ATOM 1615 C CA . TYR A 1 205 ? -23.333 15.886 7.620 1.00 92.75 205 TYR A CA 1
ATOM 1616 C C . TYR A 1 205 ? -24.555 15.014 7.361 1.00 92.75 205 TYR A C 1
ATOM 1618 O O . TYR A 1 205 ? -25.581 15.495 6.880 1.00 92.75 205 TYR A O 1
ATOM 1626 N N . TYR A 1 206 ? -24.422 13.729 7.669 1.00 93.25 206 TYR A N 1
ATOM 1627 C CA . TYR A 1 206 ? -25.466 12.739 7.477 1.00 93.25 206 TYR A CA 1
ATOM 1628 C C . TYR A 1 206 ? -25.552 11.825 8.690 1.00 93.25 206 TYR A C 1
ATOM 1630 O O . TYR A 1 206 ? -24.521 11.373 9.189 1.00 93.25 206 TYR A O 1
ATOM 1638 N N . TYR A 1 207 ? -26.769 11.483 9.092 1.00 94.19 207 TYR A N 1
ATOM 1639 C CA . TYR A 1 207 ? -27.037 10.434 10.061 1.00 94.19 207 TYR A CA 1
ATOM 1640 C C . TYR A 1 207 ? -27.875 9.343 9.404 1.00 94.19 207 TYR A C 1
ATOM 1642 O O . TYR A 1 207 ? -28.962 9.612 8.890 1.00 94.19 207 TYR A O 1
ATOM 1650 N N . ASP A 1 208 ? -27.350 8.119 9.387 1.00 92.75 208 ASP A N 1
ATOM 1651 C CA . ASP A 1 208 ? -28.011 6.956 8.776 1.00 92.75 208 ASP A CA 1
ATOM 1652 C C . ASP A 1 208 ? -28.435 7.220 7.312 1.00 92.75 208 ASP A C 1
ATOM 1654 O O . ASP A 1 208 ? -29.521 6.868 6.860 1.00 92.75 208 ASP A O 1
ATOM 1658 N N . GLY A 1 209 ? -27.585 7.948 6.578 1.00 89.44 209 GLY A N 1
ATOM 1659 C CA . GLY A 1 209 ? -27.813 8.346 5.185 1.00 89.44 209 GLY A CA 1
ATOM 1660 C C . GLY A 1 209 ? -28.666 9.605 4.975 1.00 89.44 209 GLY A C 1
ATOM 1661 O O . GLY A 1 209 ? -28.668 10.134 3.864 1.00 89.44 209 GLY A O 1
ATOM 1662 N N . ASN A 1 210 ? -29.322 10.135 6.010 1.00 92.69 210 ASN A N 1
ATOM 1663 C CA . ASN A 1 210 ? -30.160 11.336 5.922 1.00 92.69 210 ASN A CA 1
ATOM 1664 C C . ASN A 1 210 ? -29.365 12.601 6.252 1.00 92.69 210 ASN A C 1
ATOM 1666 O O . ASN A 1 210 ? -28.549 12.586 7.169 1.00 92.69 210 ASN A O 1
ATOM 1670 N N . VAL A 1 211 ? -29.602 13.695 5.523 1.00 94.44 211 VAL A N 1
ATOM 1671 C CA . VAL A 1 211 ? -28.913 14.978 5.749 1.00 94.44 211 VAL A CA 1
ATOM 1672 C C . VAL A 1 211 ? -29.275 15.539 7.125 1.00 94.44 211 VAL A C 1
ATOM 1674 O O . VAL A 1 211 ? -30.449 15.613 7.477 1.00 94.44 211 VAL A O 1
ATOM 1677 N N . VAL A 1 212 ? -28.262 15.964 7.880 1.00 93.88 212 VAL A N 1
ATOM 1678 C CA . VAL A 1 212 ? -28.426 16.685 9.148 1.00 93.88 212 VAL A CA 1
ATOM 1679 C C . VAL A 1 212 ? -28.317 18.181 8.863 1.00 93.88 212 VAL A C 1
ATOM 1681 O O . VAL A 1 212 ? -27.232 18.676 8.554 1.00 93.88 212 VAL A O 1
ATOM 1684 N N . GLU A 1 213 ? -29.446 18.890 8.929 1.00 91.44 213 GLU A N 1
ATOM 1685 C CA . GLU A 1 213 ? -29.508 20.337 8.668 1.00 91.44 213 GLU A CA 1
ATOM 1686 C C . GLU A 1 213 ? -29.033 21.176 9.862 1.00 91.44 213 GLU A C 1
ATOM 1688 O O . GLU A 1 213 ? -28.407 22.218 9.670 1.00 91.44 213 GLU A O 1
ATOM 1693 N N . ASP A 1 214 ? -29.282 20.702 11.086 1.00 92.31 214 ASP A N 1
ATOM 1694 C CA . ASP A 1 214 ? -28.905 21.370 12.333 1.00 92.31 214 ASP A CA 1
ATOM 1695 C C . ASP A 1 214 ? -28.138 20.409 13.249 1.00 92.31 214 ASP A C 1
ATOM 1697 O O . ASP A 1 214 ? -28.687 19.429 13.756 1.00 92.31 214 ASP A O 1
ATOM 1701 N N . LEU A 1 215 ? -26.852 20.696 13.469 1.00 93.12 215 LEU A N 1
ATOM 1702 C CA . LEU A 1 215 ? -25.996 19.895 14.346 1.00 93.12 215 LEU A CA 1
ATOM 1703 C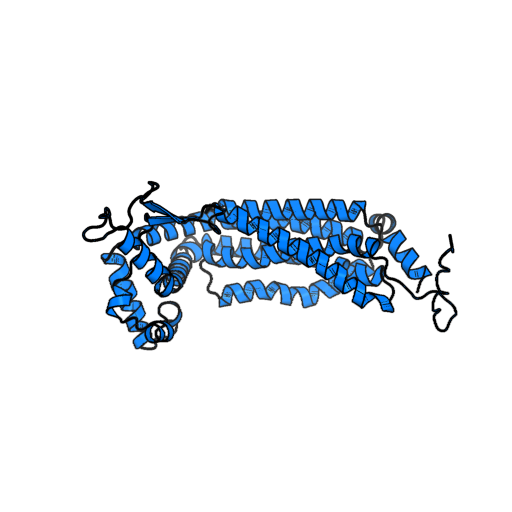 C . LEU A 1 215 ? -26.346 20.065 15.830 1.00 93.12 215 LEU A C 1
ATOM 1705 O O . LEU A 1 215 ? -26.065 19.172 16.625 1.00 93.12 215 LEU A O 1
ATOM 1709 N N . SER A 1 216 ? -26.969 21.180 16.212 1.00 94.75 216 SER A N 1
ATOM 1710 C CA . SER A 1 216 ? -27.364 21.434 17.601 1.00 94.75 216 SER A CA 1
ATOM 1711 C C . SER A 1 216 ? -28.638 20.690 18.012 1.00 94.75 216 SER A C 1
ATOM 1713 O O . SER A 1 216 ? -28.954 20.612 19.200 1.00 94.75 216 SER A O 1
ATOM 1715 N N . ALA A 1 217 ? -29.353 20.097 17.051 1.00 94.12 217 ALA A N 1
ATOM 1716 C CA . ALA A 1 217 ? -30.542 19.304 17.314 1.00 94.12 217 ALA A CA 1
ATOM 1717 C C . ALA A 1 217 ? -30.215 17.989 18.044 1.00 94.12 217 ALA A C 1
ATOM 1719 O O . ALA A 1 217 ? -29.130 17.414 17.898 1.00 94.12 217 ALA A O 1
ATOM 1720 N N . ALA A 1 218 ? -31.193 17.490 18.806 1.00 94.00 218 ALA A N 1
ATOM 1721 C CA . ALA A 1 218 ? -31.112 16.192 19.468 1.00 94.00 218 ALA A CA 1
ATOM 1722 C C . ALA A 1 218 ? -30.919 15.065 18.439 1.00 94.00 218 ALA A C 1
ATOM 1724 O O . ALA A 1 218 ? -31.617 15.003 17.424 1.00 94.00 218 ALA A O 1
ATOM 1725 N N . SER A 1 219 ? -29.972 14.172 18.718 1.00 92.94 219 SER A N 1
ATOM 1726 C CA . SER A 1 219 ? -29.719 12.983 17.910 1.00 92.94 219 SER A CA 1
ATOM 1727 C C . SER A 1 219 ? -30.575 11.799 18.387 1.00 92.94 219 SER A C 1
ATOM 1729 O O . SER A 1 219 ? -31.127 11.836 19.488 1.00 92.94 219 SER A O 1
ATOM 1731 N N . PRO A 1 220 ? -30.663 10.708 17.604 1.00 92.56 220 PRO A N 1
ATOM 1732 C CA . PRO A 1 220 ? -31.296 9.465 18.052 1.00 92.56 220 PRO A CA 1
ATOM 1733 C C . PRO A 1 220 ? -30.547 8.738 19.181 1.00 92.56 220 PRO A C 1
ATOM 1735 O O . PRO A 1 220 ? -31.058 7.751 19.704 1.00 92.56 220 PRO A O 1
ATOM 1738 N N . VAL A 1 221 ? -29.340 9.188 19.540 1.00 90.50 221 VAL A N 1
ATOM 1739 C CA . VAL A 1 221 ? -28.597 8.688 20.701 1.00 90.50 221 VAL A CA 1
ATOM 1740 C C . VAL A 1 221 ? -29.045 9.478 21.927 1.00 90.50 221 VAL A C 1
ATOM 1742 O O . VAL A 1 221 ? -28.976 10.709 21.942 1.00 90.50 221 VAL A O 1
ATOM 1745 N N . GLU A 1 222 ? -29.516 8.765 22.951 1.00 89.81 222 GLU A N 1
ATOM 1746 C CA . GLU A 1 222 ? -30.090 9.368 24.154 1.00 89.81 222 GLU A CA 1
ATOM 1747 C C . GLU A 1 222 ? -29.125 10.373 24.803 1.00 89.81 222 GLU A C 1
ATOM 1749 O O . GLU A 1 222 ? -27.947 10.090 25.020 1.00 89.81 222 GLU A O 1
ATOM 1754 N N . GLY A 1 223 ? -29.635 11.576 25.085 1.00 89.75 223 GLY A N 1
ATOM 1755 C CA . GLY A 1 223 ? -28.881 12.634 25.758 1.00 89.75 223 GLY A CA 1
ATOM 1756 C C . GLY A 1 223 ? -27.801 13.326 24.919 1.00 89.75 223 GLY A C 1
ATOM 1757 O O . GLY A 1 223 ? -27.054 14.121 25.483 1.00 89.75 223 GLY A O 1
ATOM 1758 N N . LYS A 1 224 ? -27.703 13.063 23.607 1.00 93.81 224 LYS A N 1
ATOM 1759 C CA . LYS A 1 224 ? -26.676 13.656 22.731 1.00 93.81 224 LYS A CA 1
ATOM 1760 C C . LYS A 1 224 ? -27.271 14.421 21.555 1.00 93.81 224 LYS A C 1
ATOM 1762 O O . LYS A 1 224 ? -28.240 13.979 20.936 1.00 93.81 224 LYS A O 1
ATOM 1767 N N . THR A 1 225 ? -26.653 15.539 21.198 1.00 96.56 225 THR A N 1
ATOM 1768 C CA . THR A 1 225 ? -26.888 16.263 19.940 1.00 96.56 225 THR A CA 1
ATOM 1769 C C . THR A 1 225 ? -26.081 15.655 18.794 1.00 96.56 225 THR A C 1
ATOM 1771 O O . THR A 1 225 ? -25.152 14.874 19.013 1.00 96.56 225 THR A O 1
ATOM 1774 N N . TYR A 1 226 ? -26.397 16.007 17.546 1.00 94.69 226 TYR A N 1
ATOM 1775 C CA . TYR A 1 226 ? -25.565 15.590 16.410 1.00 94.69 226 TYR A CA 1
ATOM 1776 C C . TYR A 1 226 ? -24.141 16.155 16.490 1.00 94.69 226 TYR A C 1
ATOM 1778 O O . TYR A 1 226 ? -23.200 15.477 16.074 1.00 94.69 226 TYR A O 1
ATOM 1786 N N . GLN A 1 227 ? -23.975 17.357 17.045 1.00 96.00 227 GLN A N 1
ATOM 1787 C CA . GLN A 1 227 ? -22.674 17.968 17.301 1.00 96.00 227 GLN A CA 1
ATOM 1788 C C . GLN A 1 227 ? -21.846 17.103 18.259 1.00 96.00 227 GLN A C 1
ATOM 1790 O O . GLN A 1 227 ? -20.697 16.793 17.949 1.00 96.00 227 GLN A O 1
ATOM 1795 N N . ASP A 1 228 ? -22.456 16.594 19.333 1.00 95.19 228 ASP A N 1
ATOM 1796 C CA . ASP A 1 228 ? -21.776 15.697 20.276 1.00 95.19 228 ASP A CA 1
ATOM 1797 C C . ASP A 1 228 ? -21.285 14.414 19.591 1.00 95.19 228 ASP A C 1
ATOM 1799 O O . ASP A 1 228 ? -20.185 13.937 19.878 1.00 95.19 228 ASP A O 1
ATOM 1803 N N . LEU A 1 229 ? -22.064 13.850 18.655 1.00 95.50 229 LEU A N 1
ATOM 1804 C CA . LEU A 1 229 ? -21.638 12.672 17.888 1.00 95.50 229 LEU A CA 1
ATOM 1805 C C . LEU A 1 229 ? -20.446 12.990 16.976 1.00 95.50 229 LEU A C 1
ATOM 1807 O O . LEU A 1 229 ? -19.535 12.170 16.846 1.00 95.50 229 LEU A O 1
ATOM 1811 N N . VAL A 1 230 ? -20.436 14.169 16.346 1.00 95.31 230 VAL A N 1
ATOM 1812 C CA . VAL A 1 230 ? -19.325 14.630 15.495 1.00 95.31 230 VAL A CA 1
ATOM 1813 C C . VAL A 1 230 ? -18.055 14.813 16.318 1.00 95.31 230 VAL A C 1
ATOM 1815 O O . VAL A 1 230 ? -17.003 14.303 15.923 1.00 95.31 230 VAL A O 1
ATOM 1818 N N . ASP A 1 231 ? -18.157 15.485 17.461 1.00 95.25 231 ASP A N 1
ATOM 1819 C CA . ASP A 1 231 ? -17.019 15.780 18.331 1.00 95.25 231 ASP A CA 1
ATOM 1820 C C . ASP A 1 231 ? -16.467 14.505 18.972 1.00 95.25 231 ASP A C 1
ATOM 1822 O O . ASP A 1 231 ? -15.255 14.273 18.955 1.00 95.25 231 ASP A O 1
ATOM 1826 N N . THR A 1 232 ? -17.353 13.607 19.414 1.00 94.94 232 THR A N 1
ATOM 1827 C CA . THR A 1 232 ? -16.961 12.288 19.926 1.00 94.94 232 THR A CA 1
ATOM 1828 C C . THR A 1 232 ? -16.256 11.468 18.839 1.00 94.94 232 THR A C 1
ATOM 1830 O O . THR A 1 232 ? -15.180 10.923 19.082 1.00 94.94 232 THR A O 1
ATOM 1833 N N . ASN A 1 233 ? -16.783 11.435 17.608 1.00 96.31 233 ASN A N 1
ATOM 1834 C CA . ASN A 1 233 ? -16.136 10.743 16.488 1.00 96.31 233 ASN A CA 1
ATOM 1835 C C . ASN A 1 233 ? -14.768 11.351 16.135 1.00 96.31 233 ASN A C 1
ATOM 1837 O O . ASN A 1 233 ? -13.855 10.624 15.735 1.00 96.31 233 ASN A O 1
ATOM 1841 N N . ALA A 1 234 ? -14.608 12.672 16.249 1.00 95.81 234 ALA A N 1
ATOM 1842 C CA . ALA A 1 234 ? -13.332 13.345 16.020 1.00 95.81 234 ALA A CA 1
ATOM 1843 C C . ALA A 1 234 ? -12.301 12.984 17.103 1.00 95.81 234 ALA A C 1
ATOM 1845 O O . ALA A 1 234 ? -11.160 12.655 16.770 1.00 95.81 234 ALA A O 1
ATOM 1846 N N . ALA A 1 235 ? -12.709 12.974 18.374 1.00 96.25 235 ALA A N 1
ATOM 1847 C CA . ALA A 1 235 ? -11.867 12.552 19.489 1.00 96.25 235 ALA A CA 1
ATOM 1848 C C . ALA A 1 235 ? -11.487 11.065 19.385 1.00 96.25 235 ALA A C 1
ATOM 1850 O O . ALA A 1 235 ? -10.309 10.723 19.480 1.00 96.25 235 ALA A O 1
ATOM 1851 N N . TYR A 1 236 ? -12.443 10.189 19.066 1.00 97.06 236 TYR A N 1
ATOM 1852 C CA . TYR A 1 236 ? -12.188 8.772 18.801 1.00 97.06 236 TYR A CA 1
ATOM 1853 C C . TYR A 1 236 ? -11.130 8.578 17.707 1.00 97.06 236 TYR A C 1
ATOM 1855 O O . TYR A 1 236 ? -10.158 7.846 17.898 1.00 97.06 236 TYR A O 1
ATOM 1863 N N . LYS A 1 237 ? -11.267 9.277 16.571 1.00 96.00 237 LYS A N 1
ATOM 1864 C CA . LYS A 1 237 ? -10.293 9.211 15.468 1.00 96.00 237 LYS A CA 1
ATOM 1865 C C . LYS A 1 237 ? -8.891 9.639 15.890 1.00 96.00 237 LYS A C 1
ATOM 1867 O O . LYS A 1 237 ? -7.917 9.125 15.348 1.00 96.00 237 LYS A O 1
ATOM 1872 N N . LYS A 1 238 ? -8.793 10.581 16.827 1.00 96.00 238 LYS A N 1
ATOM 1873 C CA . LYS A 1 238 ? -7.525 11.127 17.308 1.00 96.00 238 LYS A CA 1
ATOM 1874 C C . LYS A 1 238 ? -6.847 10.223 18.340 1.00 96.00 238 LYS A C 1
ATOM 1876 O O . LYS A 1 238 ? -5.626 10.115 18.314 1.00 96.00 238 LYS A O 1
ATOM 1881 N N . TYR A 1 239 ? -7.617 9.590 19.225 1.00 96.19 239 TYR A N 1
ATOM 1882 C CA . TYR A 1 239 ? -7.066 8.921 20.408 1.00 96.19 239 TYR A CA 1
ATOM 1883 C C . TYR A 1 239 ? -7.229 7.396 20.417 1.00 96.19 239 TYR A C 1
ATOM 1885 O O . TYR A 1 239 ? -6.393 6.713 20.995 1.00 96.19 239 TYR A O 1
ATOM 1893 N N . VAL A 1 240 ? -8.264 6.850 19.769 1.00 97.25 240 VAL A N 1
ATOM 1894 C CA . VAL A 1 240 ? -8.638 5.426 19.881 1.00 97.25 240 VAL A CA 1
ATOM 1895 C C . VAL A 1 240 ? -8.487 4.671 18.562 1.00 97.25 240 VAL A C 1
ATOM 1897 O O . VAL A 1 240 ? -8.090 3.508 18.570 1.00 97.25 240 VAL A O 1
ATOM 1900 N N . ALA A 1 241 ? -8.756 5.306 17.418 1.00 95.88 241 ALA A N 1
ATOM 1901 C CA . ALA A 1 241 ? -8.835 4.615 16.126 1.00 95.88 241 ALA A CA 1
ATOM 1902 C C . ALA A 1 241 ? -7.566 3.828 15.755 1.00 95.88 241 ALA A C 1
ATOM 1904 O O . ALA A 1 241 ? -7.668 2.730 15.218 1.00 95.88 241 ALA A O 1
ATOM 1905 N N . ALA A 1 242 ? -6.373 4.342 16.069 1.00 94.00 242 ALA A N 1
ATOM 1906 C CA . ALA A 1 242 ? -5.127 3.612 15.825 1.00 94.00 242 ALA A CA 1
ATOM 1907 C C . ALA A 1 242 ? -5.049 2.310 16.647 1.00 94.00 242 ALA A C 1
ATOM 1909 O O . ALA A 1 242 ? -4.720 1.257 16.100 1.00 94.00 242 ALA A O 1
ATOM 1910 N N . GLY A 1 243 ? -5.412 2.369 17.932 1.00 95.12 243 GLY A N 1
ATOM 1911 C CA . GLY A 1 243 ? -5.488 1.197 18.802 1.00 95.12 243 GLY A CA 1
ATOM 1912 C C . GLY A 1 243 ? -6.566 0.213 18.364 1.00 95.12 243 GLY A C 1
ATOM 1913 O O . GLY A 1 243 ? -6.318 -0.990 18.323 1.00 95.12 243 GLY A O 1
ATOM 1914 N N . MET A 1 244 ? -7.726 0.717 17.933 1.00 96.38 244 MET A N 1
ATOM 1915 C CA . MET A 1 244 ? -8.798 -0.120 17.394 1.00 96.38 244 MET A CA 1
ATOM 1916 C C . MET A 1 244 ? -8.401 -0.822 16.098 1.00 96.38 244 MET A C 1
ATOM 1918 O O . MET A 1 244 ? -8.668 -2.009 15.955 1.00 96.38 244 MET A O 1
ATOM 1922 N N . ASN A 1 245 ? -7.695 -0.150 15.191 1.00 93.56 245 ASN A N 1
ATOM 1923 C CA . ASN A 1 245 ? -7.178 -0.794 13.984 1.00 93.56 245 ASN A CA 1
ATOM 1924 C C . ASN A 1 245 ? -6.207 -1.934 14.328 1.00 93.56 245 ASN A C 1
ATOM 1926 O O . ASN A 1 245 ? -6.284 -3.004 13.728 1.00 93.56 245 ASN A O 1
ATOM 1930 N N . ASN A 1 246 ? -5.339 -1.745 15.329 1.00 93.75 246 ASN A N 1
ATOM 1931 C CA . ASN A 1 246 ? -4.455 -2.808 15.815 1.00 93.75 246 ASN A CA 1
ATOM 1932 C C . ASN A 1 246 ? -5.237 -3.958 16.465 1.00 93.75 246 ASN A C 1
ATOM 1934 O O . ASN A 1 246 ? -4.926 -5.120 16.216 1.00 93.75 246 ASN A O 1
ATOM 1938 N N . TYR A 1 247 ? -6.266 -3.649 17.257 1.00 95.31 247 TYR A N 1
ATOM 1939 C CA . TYR A 1 247 ? -7.149 -4.647 17.857 1.00 95.31 247 TYR A CA 1
ATOM 1940 C C . TYR A 1 247 ? -7.872 -5.475 16.794 1.00 95.31 247 TYR A C 1
ATOM 1942 O O . TYR A 1 247 ? -7.750 -6.695 16.791 1.00 95.31 247 TYR A O 1
ATOM 1950 N N . ILE A 1 248 ? -8.534 -4.823 15.835 1.00 95.44 248 ILE A N 1
ATOM 1951 C CA . ILE A 1 248 ? -9.218 -5.483 14.715 1.00 95.44 248 ILE A CA 1
ATOM 1952 C C . ILE A 1 248 ? -8.230 -6.332 13.912 1.00 95.44 248 ILE A C 1
ATOM 1954 O O . ILE A 1 248 ? -8.527 -7.481 13.601 1.00 95.44 248 ILE A O 1
ATOM 1958 N N . SER A 1 249 ? -7.043 -5.803 13.607 1.00 94.50 249 SER A N 1
ATOM 1959 C CA . SER A 1 249 ? -5.995 -6.545 12.899 1.00 94.50 249 SER A CA 1
ATOM 1960 C C . SER A 1 249 ? -5.591 -7.815 13.659 1.00 94.50 249 SER A C 1
ATOM 1962 O O . SER A 1 249 ? -5.543 -8.897 13.075 1.00 94.50 249 SER A O 1
ATOM 1964 N N . ASN A 1 250 ? -5.399 -7.731 14.977 1.00 94.75 250 ASN A N 1
ATOM 1965 C CA . ASN A 1 250 ? -5.076 -8.896 15.802 1.00 94.75 250 ASN A CA 1
ATOM 1966 C C . ASN A 1 250 ? -6.234 -9.899 15.874 1.00 94.75 250 ASN A C 1
ATOM 1968 O O . ASN A 1 250 ? -6.007 -11.100 15.740 1.00 94.75 250 ASN A O 1
ATOM 1972 N N . GLU A 1 251 ? -7.474 -9.428 15.993 1.00 95.94 251 GLU A N 1
ATOM 1973 C CA . GLU A 1 251 ? -8.662 -10.283 15.961 1.00 95.94 251 GLU A CA 1
ATOM 1974 C C . GLU A 1 251 ? -8.798 -11.010 14.615 1.00 95.94 251 GLU A C 1
ATOM 1976 O O . GLU A 1 251 ? -9.045 -12.215 14.588 1.00 95.94 251 GLU A O 1
ATOM 1981 N N . VAL A 1 252 ? -8.556 -10.324 13.492 1.00 96.62 252 VAL A N 1
ATOM 1982 C CA . VAL A 1 252 ? -8.493 -10.937 12.154 1.00 96.62 252 VAL A CA 1
ATOM 1983 C C . VAL A 1 252 ? -7.378 -11.978 12.091 1.00 96.62 252 VAL A C 1
ATOM 1985 O O . VAL A 1 252 ? -7.568 -13.066 11.541 1.00 96.62 252 VAL A O 1
ATOM 1988 N N . HIS A 1 253 ? -6.212 -11.692 12.667 1.00 96.38 253 HIS A N 1
ATOM 1989 C CA . HIS A 1 253 ? -5.109 -12.642 12.675 1.00 96.38 253 HIS A CA 1
ATOM 1990 C C . HIS A 1 253 ? -5.456 -13.925 13.436 1.00 96.38 253 HIS A C 1
ATOM 1992 O O . HIS A 1 253 ? -5.285 -15.025 12.905 1.00 96.38 253 HIS A O 1
ATOM 1998 N N . GLU A 1 254 ? -5.972 -13.795 14.656 1.00 95.38 254 GLU A N 1
ATOM 1999 C CA . GLU A 1 254 ? -6.288 -14.936 15.515 1.00 95.38 254 GLU A CA 1
ATOM 2000 C C . GLU A 1 254 ? -7.511 -15.714 15.012 1.00 95.38 254 GLU A C 1
ATOM 2002 O O . GLU A 1 254 ? -7.469 -16.940 14.928 1.00 95.38 254 GLU A O 1
ATOM 2007 N N . LYS A 1 255 ? -8.584 -15.026 14.605 1.00 95.12 255 LYS A N 1
ATOM 2008 C CA . LYS A 1 255 ? -9.853 -15.676 14.234 1.00 95.12 255 LYS A CA 1
ATOM 2009 C C . LYS A 1 255 ? -9.934 -16.071 12.762 1.00 95.12 255 LYS A C 1
ATOM 2011 O O . LYS A 1 255 ? -10.548 -17.088 12.441 1.00 95.12 255 LYS A O 1
ATOM 2016 N N . CYS A 1 256 ? -9.334 -15.302 11.852 1.00 94.94 256 CYS A N 1
ATOM 2017 C CA . CYS A 1 256 ? -9.430 -15.559 10.411 1.00 94.94 256 CYS A CA 1
ATOM 2018 C C . CYS A 1 256 ? -8.156 -16.187 9.838 1.00 94.94 256 CYS A C 1
ATOM 2020 O O . CYS A 1 256 ? -8.243 -17.122 9.041 1.00 94.94 256 CYS A O 1
ATOM 2022 N N . THR A 1 257 ? -6.969 -15.683 10.183 1.00 94.88 257 THR A N 1
ATOM 2023 C CA . THR A 1 257 ? -5.710 -16.190 9.601 1.00 94.88 257 THR A CA 1
ATOM 2024 C C . THR A 1 257 ? -5.285 -17.502 10.241 1.00 94.88 257 THR A C 1
ATOM 2026 O O . THR A 1 257 ? -4.975 -18.458 9.528 1.00 94.88 257 THR A O 1
ATOM 2029 N N . LYS A 1 258 ? -5.326 -17.570 11.573 1.00 95.38 258 LYS A N 1
ATOM 2030 C CA . LYS A 1 258 ? -5.045 -18.767 12.376 1.00 95.38 258 LYS A CA 1
ATOM 2031 C C . LYS A 1 258 ? -6.272 -19.660 12.588 1.00 95.38 258 LYS A C 1
ATOM 2033 O O . LYS A 1 258 ? -6.253 -20.513 13.471 1.00 95.38 258 LYS A O 1
ATOM 2038 N N . ALA A 1 259 ? -7.308 -19.496 11.762 1.00 91.50 259 ALA A N 1
ATOM 2039 C CA . ALA A 1 259 ? -8.509 -20.319 11.809 1.00 91.50 259 ALA A CA 1
ATOM 2040 C C . ALA A 1 259 ? -8.161 -21.818 11.876 1.00 91.50 259 ALA A C 1
ATOM 2042 O O . ALA A 1 259 ? -7.287 -22.297 11.146 1.00 91.50 259 ALA A O 1
ATOM 2043 N N . GLU A 1 260 ? -8.868 -22.556 12.733 1.00 88.50 260 GLU A N 1
ATOM 2044 C CA . GLU A 1 260 ? -8.580 -23.966 13.043 1.00 88.50 260 GLU A CA 1
ATOM 2045 C C . GLU A 1 260 ? -8.633 -24.883 11.809 1.00 88.50 260 GLU A C 1
ATOM 2047 O O . GLU A 1 260 ? -7.934 -25.892 11.736 1.00 88.50 260 GLU A O 1
ATOM 2052 N N . ASP A 1 261 ? -9.413 -24.502 10.791 1.00 89.62 261 ASP A N 1
ATOM 2053 C CA . ASP A 1 261 ? -9.519 -25.210 9.510 1.00 89.62 261 ASP A CA 1
ATOM 2054 C C . ASP A 1 261 ? -8.256 -25.085 8.621 1.00 89.62 261 ASP A C 1
ATOM 2056 O O . ASP A 1 261 ? -8.145 -25.717 7.559 1.00 89.62 261 ASP A O 1
ATOM 2060 N N . GLY A 1 262 ? -7.292 -24.253 9.033 1.00 90.56 262 GLY A N 1
ATOM 2061 C CA . GLY A 1 262 ? -6.052 -23.952 8.324 1.00 90.56 262 GLY A CA 1
ATOM 2062 C C . GLY A 1 262 ? -6.252 -23.200 7.004 1.00 90.56 262 GLY A C 1
ATOM 2063 O O . GLY A 1 262 ? -5.308 -23.086 6.216 1.00 90.56 262 GLY A O 1
ATOM 2064 N N . SER A 1 263 ? -7.464 -22.716 6.713 1.00 91.19 263 SER A N 1
ATOM 2065 C CA . SER A 1 263 ? -7.792 -22.044 5.451 1.00 91.19 263 SER A CA 1
ATOM 2066 C C . SER A 1 263 ? -7.073 -20.701 5.311 1.00 91.19 263 SER A C 1
ATOM 2068 O O . SER A 1 263 ? -6.563 -20.401 4.228 1.00 91.19 263 SER A O 1
ATOM 2070 N N . GLY A 1 264 ? -6.960 -19.940 6.404 1.00 92.69 264 GLY A N 1
ATOM 2071 C CA . GLY A 1 264 ? -6.278 -18.645 6.435 1.00 92.69 264 GLY A CA 1
ATOM 2072 C C . GLY A 1 264 ? -4.784 -18.759 6.131 1.00 92.69 264 GLY A C 1
ATOM 2073 O O . GLY A 1 264 ? -4.286 -18.099 5.219 1.00 92.69 264 GLY A O 1
ATOM 2074 N N . ILE A 1 265 ? -4.079 -19.680 6.799 1.00 94.81 265 ILE A N 1
ATOM 2075 C CA . ILE A 1 265 ? -2.652 -19.947 6.542 1.00 94.81 265 ILE A CA 1
ATOM 2076 C C . ILE A 1 265 ? -2.428 -20.417 5.099 1.00 94.81 265 ILE A C 1
ATOM 2078 O O . ILE A 1 265 ? -1.523 -19.925 4.426 1.00 94.81 265 ILE A O 1
ATOM 2082 N N . LYS A 1 266 ? -3.256 -21.337 4.585 1.00 94.88 266 LYS A N 1
ATOM 2083 C CA . LYS A 1 266 ? -3.154 -21.794 3.185 1.00 94.88 266 LYS A CA 1
ATOM 2084 C C . LYS A 1 266 ? -3.324 -20.635 2.204 1.00 94.88 266 LYS A C 1
ATOM 2086 O O . LYS A 1 266 ? -2.552 -20.528 1.254 1.00 94.88 266 LYS A O 1
ATOM 2091 N N . SER A 1 267 ? -4.305 -19.766 2.450 1.00 95.31 267 SER A N 1
ATOM 2092 C CA . SER A 1 267 ? -4.526 -18.554 1.659 1.00 95.31 267 SER A CA 1
ATOM 2093 C C . SER A 1 267 ? -3.298 -17.639 1.685 1.00 95.31 267 SER A C 1
ATOM 2095 O O . SER A 1 267 ? -2.825 -17.227 0.627 1.00 95.31 267 SER A O 1
ATOM 2097 N N . LEU A 1 268 ? -2.720 -17.400 2.867 1.00 95.69 268 LEU A N 1
ATOM 2098 C CA . LEU A 1 268 ? -1.516 -16.584 3.021 1.00 95.69 268 LEU A CA 1
ATOM 2099 C C . LEU A 1 268 ? -0.328 -17.167 2.245 1.00 95.69 268 LEU A C 1
ATOM 2101 O O . LEU A 1 268 ? 0.364 -16.437 1.545 1.00 95.69 268 LEU A O 1
ATOM 2105 N N . VAL A 1 269 ? -0.105 -18.482 2.306 1.00 95.75 269 VAL A N 1
ATOM 2106 C CA . VAL A 1 269 ? 0.976 -19.139 1.550 1.00 95.75 269 VAL A CA 1
ATOM 2107 C C . VAL A 1 269 ? 0.786 -18.960 0.043 1.00 95.75 269 VAL A C 1
ATOM 2109 O O . VAL A 1 269 ? 1.735 -18.597 -0.652 1.00 95.75 269 VAL A O 1
ATOM 2112 N N . VAL A 1 270 ? -0.430 -19.168 -0.472 1.00 96.06 270 VAL A N 1
ATOM 2113 C CA . VAL A 1 270 ? -0.740 -18.949 -1.896 1.00 96.06 270 VAL A CA 1
ATOM 2114 C C . VAL A 1 270 ? -0.481 -17.495 -2.289 1.00 96.06 270 VAL A C 1
ATOM 2116 O O . VAL A 1 270 ? 0.162 -17.243 -3.310 1.00 96.06 270 VAL A O 1
ATOM 2119 N N . TYR A 1 271 ? -0.913 -16.546 -1.460 1.00 95.69 271 TYR A N 1
ATOM 2120 C CA . TYR A 1 271 ? -0.661 -15.124 -1.665 1.00 95.69 271 TYR A CA 1
ATOM 2121 C C . TYR A 1 271 ? 0.841 -14.806 -1.724 1.00 95.69 271 TYR A C 1
ATOM 2123 O O . TYR A 1 271 ? 1.296 -14.155 -2.664 1.00 95.69 271 TYR A O 1
ATOM 2131 N N . MET A 1 272 ? 1.637 -15.338 -0.791 1.00 95.44 272 MET A N 1
ATOM 2132 C CA . MET A 1 272 ? 3.093 -15.148 -0.760 1.00 95.44 272 MET A CA 1
ATOM 2133 C C . MET A 1 272 ? 3.791 -15.718 -2.000 1.00 95.44 272 MET A C 1
ATOM 2135 O O . MET A 1 272 ? 4.715 -15.099 -2.530 1.00 95.44 272 MET A O 1
ATOM 2139 N N . VAL A 1 273 ? 3.341 -16.871 -2.505 1.00 96.00 273 VAL A N 1
ATOM 2140 C CA . VAL A 1 273 ? 3.865 -17.451 -3.752 1.00 96.00 273 VAL A CA 1
ATOM 2141 C C . VAL A 1 273 ? 3.542 -16.554 -4.946 1.00 96.00 273 VAL A C 1
ATOM 2143 O O . VAL A 1 273 ? 4.419 -16.298 -5.770 1.00 96.00 273 VAL A O 1
ATOM 2146 N N . ILE A 1 274 ? 2.315 -16.035 -5.038 1.00 95.88 274 ILE A N 1
ATOM 2147 C CA . ILE A 1 274 ? 1.924 -15.118 -6.117 1.00 95.88 274 ILE A CA 1
ATOM 2148 C C . ILE A 1 274 ? 2.753 -13.833 -6.055 1.00 95.88 274 ILE A C 1
ATOM 2150 O O . ILE A 1 274 ? 3.292 -13.422 -7.083 1.00 95.88 274 ILE A O 1
ATOM 2154 N N . LEU A 1 275 ? 2.927 -13.239 -4.869 1.00 94.75 275 LEU A N 1
ATOM 2155 C CA . LEU A 1 275 ? 3.786 -12.066 -4.690 1.00 94.75 275 LEU A CA 1
ATOM 2156 C C . LEU A 1 275 ? 5.217 -12.336 -5.159 1.00 94.75 275 LEU A C 1
ATOM 2158 O O . LEU A 1 275 ? 5.768 -11.548 -5.926 1.00 94.75 275 LEU A O 1
ATOM 2162 N N . LEU A 1 276 ? 5.804 -13.472 -4.775 1.00 94.75 276 LEU A N 1
ATOM 2163 C CA . LEU A 1 276 ? 7.145 -13.853 -5.218 1.00 94.75 276 LEU A CA 1
ATOM 2164 C C . LEU A 1 276 ? 7.240 -13.927 -6.750 1.00 94.75 276 LEU A C 1
ATOM 2166 O O . LEU A 1 276 ? 8.181 -13.395 -7.341 1.00 94.75 276 LEU A O 1
ATOM 2170 N N . LEU A 1 277 ? 6.257 -14.548 -7.408 1.00 95.44 277 LEU A N 1
ATOM 2171 C CA . LEU A 1 277 ? 6.217 -14.643 -8.869 1.00 95.44 277 LEU A CA 1
ATOM 2172 C C . LEU A 1 277 ? 6.091 -13.264 -9.529 1.00 95.44 277 LEU A C 1
ATOM 2174 O O . LEU A 1 277 ? 6.779 -12.995 -10.518 1.00 95.44 277 LEU A O 1
ATOM 2178 N N . VAL A 1 278 ? 5.263 -12.376 -8.973 1.00 95.06 278 VAL A N 1
ATOM 2179 C CA . VAL A 1 278 ? 5.136 -10.987 -9.436 1.00 95.06 278 VAL A CA 1
ATOM 2180 C C . VAL A 1 278 ? 6.473 -10.254 -9.317 1.00 95.06 278 VAL A C 1
ATOM 2182 O O . VAL A 1 278 ? 6.899 -9.614 -10.278 1.00 95.06 278 VAL A O 1
ATOM 2185 N N . LEU A 1 279 ? 7.177 -10.381 -8.189 1.00 93.44 279 LEU A N 1
ATOM 2186 C CA . LEU A 1 279 ? 8.475 -9.732 -7.970 1.00 93.44 279 LEU A CA 1
ATOM 2187 C C . LEU A 1 279 ? 9.548 -10.234 -8.946 1.00 93.44 279 LEU A C 1
ATOM 2189 O O . LEU A 1 279 ? 10.335 -9.443 -9.474 1.00 93.44 279 LEU A O 1
ATOM 2193 N N . ILE A 1 280 ? 9.548 -11.531 -9.259 1.00 93.50 280 ILE A N 1
ATOM 2194 C CA . ILE A 1 280 ? 10.430 -12.111 -10.280 1.00 93.50 280 ILE A CA 1
ATOM 2195 C C . ILE A 1 280 ? 10.099 -11.551 -11.674 1.00 93.50 280 ILE A C 1
ATOM 2197 O O . ILE A 1 280 ? 11.004 -11.145 -12.414 1.00 93.50 280 ILE A O 1
ATOM 2201 N N . ALA A 1 281 ? 8.814 -11.475 -12.034 1.00 94.12 281 ALA A N 1
ATOM 2202 C CA . ALA A 1 281 ? 8.380 -10.890 -13.302 1.00 94.12 281 ALA A CA 1
ATOM 2203 C C . ALA A 1 281 ? 8.771 -9.404 -13.406 1.00 94.12 281 ALA A C 1
ATOM 2205 O O . ALA A 1 281 ? 9.305 -8.970 -14.429 1.00 94.12 281 ALA A O 1
ATOM 2206 N N . MET A 1 282 ? 8.611 -8.645 -12.320 1.00 93.38 282 MET A N 1
ATOM 2207 C CA . MET A 1 282 ? 9.047 -7.251 -12.217 1.00 93.38 282 MET A CA 1
ATOM 2208 C C . MET A 1 282 ? 10.553 -7.091 -12.400 1.00 93.38 282 MET A C 1
ATOM 2210 O O . MET A 1 282 ? 11.003 -6.236 -13.167 1.00 93.38 282 MET A O 1
ATOM 2214 N N . ALA A 1 283 ? 11.355 -7.930 -11.745 1.00 92.12 283 ALA A N 1
ATOM 2215 C CA . ALA A 1 283 ? 12.805 -7.888 -11.886 1.00 92.12 283 ALA A CA 1
ATOM 2216 C C . ALA A 1 283 ? 13.261 -8.172 -13.330 1.00 92.12 283 ALA A C 1
ATOM 2218 O O . ALA A 1 283 ? 14.245 -7.583 -13.787 1.00 92.12 283 ALA A O 1
ATOM 2219 N N . THR A 1 284 ? 12.506 -9.004 -14.062 1.00 92.31 284 THR A N 1
ATOM 2220 C CA . THR A 1 284 ? 12.781 -9.366 -15.462 1.00 92.31 284 THR A CA 1
ATOM 2221 C C . THR A 1 284 ? 12.787 -8.152 -16.389 1.00 92.31 284 THR A C 1
ATOM 2223 O O . THR A 1 284 ? 13.635 -8.085 -17.277 1.00 92.31 284 THR A O 1
ATOM 2226 N N . PHE A 1 285 ? 11.891 -7.174 -16.192 1.00 92.69 285 PHE A N 1
ATOM 2227 C CA . PHE A 1 285 ? 11.881 -5.958 -17.018 1.00 92.69 285 PHE A CA 1
ATOM 2228 C C . PHE A 1 285 ? 12.555 -4.749 -16.373 1.00 92.69 285 PHE A C 1
ATOM 2230 O O . PHE A 1 285 ? 13.101 -3.918 -17.100 1.00 92.69 285 PHE A O 1
ATOM 2237 N N . ARG A 1 286 ? 12.559 -4.640 -15.036 1.00 93.00 286 ARG A N 1
ATOM 2238 C CA . ARG A 1 286 ? 13.166 -3.504 -14.324 1.00 93.00 286 ARG A CA 1
ATOM 2239 C C . ARG A 1 286 ? 14.645 -3.357 -14.672 1.00 93.00 286 ARG A C 1
ATOM 2241 O O . ARG A 1 286 ? 15.076 -2.262 -15.020 1.00 93.00 286 ARG A O 1
ATOM 2248 N N . SER A 1 287 ? 15.412 -4.448 -14.615 1.00 91.31 287 SER A N 1
ATOM 2249 C CA . SER A 1 287 ? 16.855 -4.400 -14.891 1.00 91.31 287 SER A CA 1
ATOM 2250 C C . SER A 1 287 ? 17.161 -3.976 -16.343 1.00 91.31 287 SER A C 1
ATOM 2252 O O . SER A 1 287 ? 17.859 -2.975 -16.533 1.00 91.31 287 SER A O 1
ATOM 2254 N N . PRO A 1 288 ? 16.569 -4.603 -17.381 1.00 91.94 288 PRO A N 1
ATOM 2255 C CA . PRO A 1 288 ? 16.765 -4.179 -18.770 1.00 91.94 288 PRO A CA 1
ATOM 2256 C C . PRO A 1 288 ? 16.271 -2.763 -19.083 1.00 91.94 288 PRO A C 1
ATOM 2258 O O . PRO A 1 288 ? 16.894 -2.075 -19.889 1.00 91.94 288 PRO A O 1
ATOM 2261 N N . ALA A 1 289 ? 15.184 -2.304 -18.457 1.00 92.75 289 ALA A N 1
ATOM 2262 C CA . ALA A 1 289 ? 14.688 -0.938 -18.624 1.00 92.75 289 ALA A CA 1
ATOM 2263 C C . ALA A 1 289 ? 15.670 0.105 -18.070 1.00 92.75 289 ALA A C 1
ATOM 2265 O O . ALA A 1 289 ? 15.936 1.108 -18.732 1.00 92.75 289 ALA A O 1
ATOM 2266 N N . VAL A 1 290 ? 16.266 -0.156 -16.902 1.00 90.44 290 VAL A N 1
ATOM 2267 C CA . VAL A 1 290 ? 17.303 0.716 -16.329 1.00 90.44 290 VAL A CA 1
ATOM 2268 C C . VAL A 1 290 ? 18.570 0.706 -17.188 1.00 90.44 290 VAL A C 1
ATOM 2270 O O . VAL A 1 290 ? 19.165 1.759 -17.411 1.00 90.44 290 VAL A O 1
ATOM 2273 N N . ALA A 1 291 ? 18.948 -0.453 -17.735 1.00 91.62 291 ALA A N 1
ATOM 2274 C CA . ALA A 1 291 ? 20.101 -0.593 -18.626 1.00 91.62 291 ALA A CA 1
ATOM 2275 C C . ALA A 1 291 ? 19.889 0.021 -20.026 1.00 91.62 291 ALA A C 1
ATOM 2277 O O . ALA A 1 291 ? 20.855 0.410 -20.679 1.00 91.62 291 ALA A O 1
ATOM 2278 N N . LEU A 1 292 ? 18.644 0.173 -20.487 1.00 92.06 292 LEU A N 1
ATOM 2279 C CA . LEU A 1 292 ? 18.343 0.772 -21.791 1.00 92.06 292 LEU A CA 1
ATOM 2280 C C . LEU A 1 292 ? 18.784 2.241 -21.876 1.00 92.06 292 LEU A C 1
ATOM 2282 O O . LEU A 1 292 ? 19.231 2.695 -22.925 1.00 92.06 292 LEU A O 1
ATOM 2286 N N . MET A 1 293 ? 18.690 2.985 -20.773 1.00 89.44 293 MET A N 1
ATOM 2287 C CA . MET A 1 293 ? 19.082 4.395 -20.713 1.00 89.44 293 MET A CA 1
ATOM 2288 C C . MET A 1 293 ? 20.564 4.628 -21.065 1.00 89.44 293 MET A C 1
ATOM 2290 O O . MET A 1 293 ? 20.828 5.419 -21.980 1.00 89.44 293 MET A O 1
ATOM 2294 N N . PRO A 1 294 ? 21.544 3.967 -20.413 1.00 89.62 294 PRO A N 1
ATOM 2295 C CA . PRO A 1 294 ? 22.949 4.129 -20.768 1.00 89.62 294 PRO A CA 1
ATOM 2296 C C . PRO A 1 294 ? 23.294 3.555 -22.148 1.00 89.62 294 PRO A C 1
ATOM 2298 O O . PRO A 1 294 ? 24.297 3.995 -22.717 1.00 89.62 294 PRO A O 1
ATOM 2301 N N . ASP A 1 295 ? 22.485 2.634 -22.687 1.00 89.94 295 ASP A N 1
ATOM 2302 C CA . ASP A 1 295 ? 22.652 2.070 -24.035 1.00 89.94 295 ASP A CA 1
ATOM 2303 C C . ASP A 1 295 ? 22.277 3.073 -25.148 1.00 89.94 295 ASP A C 1
ATOM 2305 O O . ASP A 1 295 ? 22.842 3.025 -26.240 1.00 89.94 295 ASP A O 1
ATOM 2309 N N . VAL A 1 296 ? 21.350 4.002 -24.883 1.00 90.31 296 VAL A N 1
ATOM 2310 C CA . VAL A 1 296 ? 20.847 4.983 -25.872 1.00 90.31 296 VAL A CA 1
ATOM 2311 C C . VAL A 1 296 ? 21.263 6.429 -25.589 1.00 90.31 296 VAL A C 1
ATOM 2313 O O . VAL A 1 296 ? 20.892 7.328 -26.348 1.00 90.31 296 VAL A O 1
ATOM 2316 N N . THR A 1 297 ? 22.016 6.662 -24.509 1.00 90.88 297 THR A N 1
ATOM 2317 C CA . THR A 1 297 ? 22.445 7.997 -24.069 1.00 90.88 297 THR A CA 1
ATOM 2318 C C . THR A 1 297 ? 23.973 8.091 -23.948 1.00 90.88 297 THR A C 1
ATOM 2320 O O . THR A 1 297 ? 24.574 7.352 -23.150 1.00 90.88 297 THR A O 1
ATOM 2323 N N . PRO A 1 298 ? 24.618 9.053 -24.639 1.00 88.31 298 PRO A N 1
ATOM 2324 C CA . PRO A 1 298 ? 26.055 9.289 -24.525 1.00 88.31 298 PRO A CA 1
ATOM 2325 C C . PRO A 1 298 ? 26.497 9.610 -23.094 1.00 88.31 298 PRO A C 1
ATOM 2327 O O . PRO A 1 298 ? 25.804 10.331 -22.373 1.00 88.31 298 PRO A O 1
ATOM 2330 N N . LYS A 1 299 ? 27.685 9.129 -22.694 1.00 88.12 299 LYS A N 1
ATOM 2331 C CA . LYS A 1 299 ? 28.199 9.225 -21.309 1.00 88.12 299 LYS A CA 1
ATOM 2332 C C . LYS A 1 299 ? 28.067 10.623 -20.670 1.00 88.12 299 LYS A C 1
ATOM 2334 O O . LYS A 1 299 ? 27.540 10.672 -19.559 1.00 88.12 299 LYS A O 1
ATOM 2339 N N . PRO A 1 300 ? 28.448 11.741 -21.332 1.00 89.50 300 PRO A N 1
ATOM 2340 C CA . PRO A 1 300 ? 28.376 13.077 -20.723 1.00 89.50 300 PRO A CA 1
ATOM 2341 C C . PRO A 1 300 ? 26.947 13.553 -20.420 1.00 89.50 300 PRO A C 1
ATOM 2343 O O . PRO A 1 300 ? 26.749 14.426 -19.582 1.00 89.50 300 PRO A O 1
ATOM 2346 N N . LEU A 1 301 ? 25.943 12.981 -21.091 1.00 90.25 301 LEU A N 1
ATOM 2347 C CA . LEU A 1 301 ? 24.544 13.409 -21.009 1.00 90.25 301 LEU A CA 1
ATOM 2348 C C . LEU A 1 301 ? 23.674 12.486 -20.150 1.00 90.25 301 LEU A C 1
ATOM 2350 O O . LEU A 1 301 ? 22.499 12.781 -19.936 1.00 90.25 301 LEU A O 1
ATOM 2354 N N . ARG A 1 302 ? 24.235 11.390 -19.621 1.00 90.75 302 ARG A N 1
ATOM 2355 C CA . ARG A 1 302 ? 23.488 10.409 -18.817 1.00 90.75 302 ARG A CA 1
ATOM 2356 C C . ARG A 1 302 ? 22.838 11.039 -17.587 1.00 90.75 302 ARG A C 1
ATOM 2358 O O . ARG A 1 302 ? 21.683 10.751 -17.313 1.00 90.75 302 ARG A O 1
ATOM 2365 N N . SER A 1 303 ? 23.513 11.954 -16.891 1.00 92.62 303 SER A N 1
ATOM 2366 C CA . SER A 1 303 ? 22.912 12.637 -15.732 1.00 92.62 303 SER A CA 1
ATOM 2367 C C . SER A 1 303 ? 21.643 13.422 -16.109 1.00 92.62 303 SER A C 1
ATOM 2369 O O . SER A 1 303 ? 20.598 13.262 -15.479 1.00 92.62 303 SER A O 1
ATOM 2371 N N . GLN A 1 304 ? 21.685 14.187 -17.208 1.00 91.62 304 GLN A N 1
ATOM 2372 C CA . GLN A 1 304 ? 20.517 14.928 -17.704 1.00 91.62 304 GLN A CA 1
ATOM 2373 C C . GLN A 1 304 ? 19.395 13.986 -18.157 1.00 91.62 304 GLN A C 1
ATOM 2375 O O . GLN A 1 304 ? 18.226 14.232 -17.870 1.00 91.62 304 GLN A O 1
ATOM 2380 N N . ALA A 1 305 ? 19.741 12.883 -18.826 1.00 92.56 305 ALA A N 1
ATOM 2381 C CA . ALA A 1 305 ? 18.756 11.887 -19.226 1.00 92.56 305 ALA A CA 1
ATOM 2382 C C . ALA A 1 305 ? 18.077 11.217 -18.023 1.00 92.56 305 ALA A C 1
ATOM 2384 O O . ALA A 1 305 ? 16.870 10.980 -18.054 1.00 92.56 305 ALA A O 1
ATOM 2385 N N . ASN A 1 306 ? 18.828 10.977 -16.944 1.00 93.69 306 ASN A N 1
ATOM 2386 C CA . ASN A 1 306 ? 18.297 10.413 -15.708 1.00 93.69 306 ASN A CA 1
ATOM 2387 C C . ASN A 1 306 ? 17.233 11.327 -15.083 1.00 93.69 306 ASN A C 1
ATOM 2389 O O . ASN A 1 306 ? 16.206 10.842 -14.621 1.00 93.69 306 ASN A O 1
ATOM 2393 N N . ALA A 1 307 ? 17.429 12.650 -15.136 1.00 94.38 307 ALA A N 1
ATOM 2394 C CA . ALA A 1 307 ? 16.433 13.611 -14.662 1.00 94.38 307 ALA A CA 1
ATOM 2395 C C . ALA A 1 307 ? 15.109 13.518 -15.447 1.00 94.38 307 ALA A C 1
ATOM 2397 O O . ALA A 1 307 ? 14.036 13.468 -14.848 1.00 94.38 307 ALA A O 1
ATOM 2398 N N . ILE A 1 308 ? 15.174 13.431 -16.781 1.00 94.81 308 ILE A N 1
ATOM 2399 C CA . ILE A 1 308 ? 13.982 13.301 -17.640 1.00 94.81 308 ILE A CA 1
ATOM 2400 C C . ILE A 1 308 ? 13.259 11.973 -17.407 1.00 94.81 308 ILE A C 1
ATOM 2402 O O . ILE A 1 308 ? 12.031 11.913 -17.391 1.00 94.81 308 ILE A O 1
ATOM 2406 N N . ILE A 1 309 ? 14.011 10.897 -17.214 1.00 93.94 309 ILE A N 1
ATOM 2407 C CA . ILE A 1 309 ? 13.440 9.577 -16.969 1.00 93.94 309 ILE A CA 1
ATOM 2408 C C . ILE A 1 309 ? 12.793 9.500 -15.581 1.00 93.94 309 ILE A C 1
ATOM 2410 O O . ILE A 1 309 ? 11.695 8.961 -15.461 1.00 93.94 309 ILE A O 1
ATOM 2414 N N . ASN A 1 310 ? 13.406 10.098 -14.556 1.00 94.12 310 ASN A N 1
ATOM 2415 C CA . ASN A 1 310 ? 12.793 10.217 -13.232 1.00 94.12 310 ASN A CA 1
ATOM 2416 C C . ASN A 1 310 ? 11.502 11.042 -13.274 1.00 94.12 310 ASN A C 1
ATOM 2418 O O . ASN A 1 310 ? 10.541 10.680 -12.603 1.00 94.12 310 ASN A O 1
ATOM 2422 N N . LEU A 1 311 ? 11.435 12.091 -14.103 1.00 95.75 311 LEU A N 1
ATOM 2423 C CA . LEU A 1 311 ? 10.189 12.822 -14.347 1.00 95.75 311 LEU A CA 1
ATOM 2424 C C . LEU A 1 311 ? 9.104 11.904 -14.939 1.00 95.75 311 LEU A C 1
ATOM 2426 O O . LEU A 1 311 ? 7.971 11.916 -14.465 1.00 95.75 311 LEU A O 1
ATOM 2430 N N . CYS A 1 312 ? 9.445 11.071 -15.929 1.00 95.75 312 CYS A N 1
ATOM 2431 C CA . CYS A 1 312 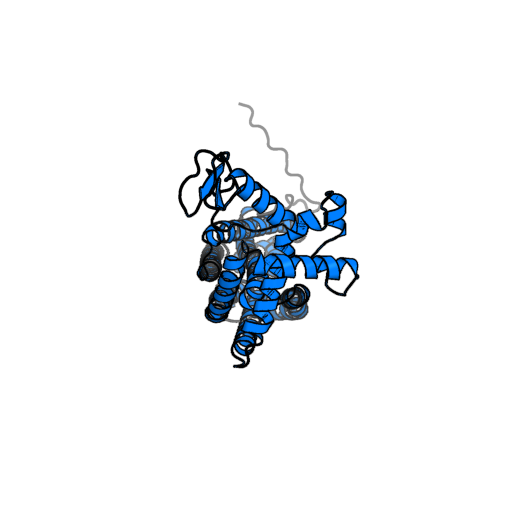? 8.509 10.091 -16.498 1.00 95.75 312 CYS A CA 1
ATOM 2432 C C . CYS A 1 312 ? 8.049 9.066 -15.449 1.00 95.75 312 CYS A C 1
ATOM 2434 O O . CYS A 1 312 ? 6.867 8.733 -15.382 1.00 95.75 312 CYS A O 1
ATOM 2436 N N . GLY A 1 313 ? 8.969 8.606 -14.597 1.00 95.88 313 GLY A N 1
ATOM 2437 C CA . GLY A 1 313 ? 8.656 7.767 -13.443 1.00 95.88 313 GLY A CA 1
ATOM 2438 C C . GLY A 1 313 ? 7.685 8.447 -12.473 1.00 95.88 313 GLY A C 1
ATOM 2439 O O . GLY A 1 313 ? 6.684 7.847 -12.095 1.00 95.88 313 GLY A O 1
ATOM 2440 N N . GLY A 1 314 ? 7.917 9.719 -12.141 1.00 96.62 314 GLY A N 1
ATOM 2441 C CA . GLY A 1 314 ? 7.025 10.514 -11.295 1.00 96.62 314 GLY A CA 1
ATOM 2442 C C . GLY A 1 314 ? 5.609 10.636 -11.865 1.00 96.62 314 GLY A C 1
ATOM 2443 O O . GLY A 1 314 ? 4.643 10.510 -11.120 1.00 96.62 314 GLY A O 1
ATOM 2444 N N . ILE A 1 315 ? 5.469 10.788 -13.188 1.00 96.44 315 ILE A N 1
ATOM 2445 C CA . ILE A 1 315 ? 4.160 10.755 -13.862 1.00 96.44 315 ILE A CA 1
ATOM 2446 C C . ILE A 1 315 ? 3.492 9.384 -13.682 1.00 96.44 315 ILE A C 1
ATOM 2448 O O . ILE A 1 315 ? 2.313 9.323 -13.342 1.00 96.44 315 ILE A O 1
ATOM 2452 N N . GLY A 1 316 ? 4.236 8.288 -13.864 1.00 96.31 316 GLY A N 1
ATOM 2453 C CA . GLY A 1 316 ? 3.730 6.931 -13.622 1.00 96.31 316 GLY A CA 1
ATOM 2454 C C . GLY A 1 316 ? 3.225 6.734 -12.189 1.00 96.31 316 GLY A C 1
ATOM 2455 O O . GLY A 1 316 ? 2.111 6.251 -11.991 1.00 96.31 316 GLY A O 1
ATOM 2456 N N . GLY A 1 317 ? 3.998 7.184 -11.197 1.00 96.12 317 GLY A N 1
ATOM 2457 C CA . GLY A 1 317 ? 3.597 7.149 -9.789 1.00 96.12 317 GLY A CA 1
ATOM 2458 C C . GLY A 1 317 ? 2.365 8.013 -9.495 1.00 96.12 317 GLY A C 1
ATOM 2459 O O . GLY A 1 317 ? 1.450 7.566 -8.810 1.00 96.12 317 GLY A O 1
ATOM 2460 N N . ALA A 1 318 ? 2.276 9.214 -10.076 1.00 96.25 318 ALA A N 1
ATOM 2461 C CA . ALA A 1 318 ? 1.106 10.084 -9.929 1.00 96.25 318 ALA A CA 1
ATOM 2462 C C . ALA A 1 318 ? -0.173 9.461 -10.518 1.00 96.25 318 ALA A C 1
ATOM 2464 O O . ALA A 1 318 ? -1.253 9.608 -9.946 1.00 96.25 318 ALA A O 1
ATOM 2465 N N . ILE A 1 319 ? -0.060 8.728 -11.632 1.00 95.50 319 ILE A N 1
ATOM 2466 C CA . ILE A 1 319 ? -1.182 7.975 -12.207 1.00 95.50 319 ILE A CA 1
ATOM 2467 C C . ILE A 1 319 ? -1.627 6.865 -11.244 1.00 95.50 319 ILE A C 1
ATOM 2469 O O . ILE A 1 319 ? -2.821 6.760 -10.973 1.00 95.50 319 ILE A O 1
ATOM 2473 N N . ALA A 1 320 ? -0.699 6.076 -10.687 1.00 94.69 320 ALA A N 1
ATOM 2474 C CA . ALA A 1 320 ? -1.029 5.061 -9.676 1.00 94.69 320 ALA A CA 1
ATOM 2475 C C . ALA A 1 320 ? -1.727 5.678 -8.460 1.00 94.69 320 ALA A C 1
ATOM 2477 O O . ALA A 1 320 ? -2.771 5.178 -8.041 1.00 94.69 320 ALA A O 1
ATOM 2478 N N . PHE A 1 321 ? -1.182 6.786 -7.950 1.00 92.38 321 PHE A N 1
ATOM 2479 C CA . PHE A 1 321 ? -1.761 7.541 -6.843 1.00 92.38 321 PHE A CA 1
ATOM 2480 C C . PHE A 1 321 ? -3.215 7.921 -7.115 1.00 92.38 321 PHE A C 1
ATOM 2482 O O . PHE A 1 321 ? -4.094 7.676 -6.288 1.00 92.38 321 PHE A O 1
ATOM 2489 N N . LEU A 1 322 ? -3.486 8.477 -8.297 1.00 91.38 322 LEU A N 1
ATOM 2490 C CA . LEU A 1 322 ? -4.834 8.864 -8.690 1.00 91.38 322 LEU A CA 1
ATOM 2491 C C . LEU A 1 322 ? -5.762 7.647 -8.795 1.00 91.38 322 LEU A C 1
ATOM 2493 O O . LEU A 1 322 ? -6.888 7.712 -8.305 1.00 91.38 322 LEU A O 1
ATOM 2497 N N . ILE A 1 323 ? -5.291 6.537 -9.376 1.00 91.25 323 ILE A N 1
ATOM 2498 C CA . ILE A 1 323 ? -6.072 5.299 -9.506 1.00 91.25 323 ILE A CA 1
ATOM 2499 C C . ILE A 1 323 ? -6.540 4.816 -8.134 1.00 91.25 323 ILE A C 1
ATOM 2501 O O . ILE A 1 323 ? -7.744 4.681 -7.921 1.00 91.25 323 ILE A O 1
ATOM 2505 N N . TYR A 1 324 ? -5.629 4.569 -7.189 1.00 85.62 324 TYR A N 1
ATOM 2506 C CA . TYR A 1 324 ? -6.061 4.026 -5.902 1.00 85.62 324 TYR A CA 1
ATOM 2507 C C . TYR A 1 324 ? -6.820 5.047 -5.056 1.00 85.62 324 TYR A C 1
ATOM 2509 O O . TYR A 1 324 ? -7.735 4.653 -4.340 1.00 85.62 324 TYR A O 1
ATOM 2517 N N . THR A 1 325 ? -6.518 6.345 -5.167 1.00 85.62 325 THR A N 1
ATOM 2518 C CA . THR A 1 325 ? -7.263 7.390 -4.444 1.00 85.62 325 THR A CA 1
ATOM 2519 C C . THR A 1 325 ? -8.726 7.426 -4.884 1.00 85.62 325 THR A C 1
ATOM 2521 O O . THR A 1 325 ? -9.625 7.476 -4.048 1.00 85.62 325 THR A O 1
ATOM 2524 N N . VAL A 1 326 ? -8.978 7.354 -6.193 1.00 83.44 326 VAL A N 1
ATOM 2525 C CA . VAL A 1 326 ? -10.339 7.364 -6.747 1.00 83.44 326 VAL A CA 1
ATOM 2526 C C . VAL A 1 326 ? -11.070 6.054 -6.456 1.00 83.44 326 VAL A C 1
ATOM 2528 O O . VAL A 1 326 ? -12.252 6.078 -6.130 1.00 83.44 326 VAL A O 1
ATOM 2531 N N . VAL A 1 327 ? -10.390 4.909 -6.554 1.00 83.31 327 VAL A N 1
ATOM 2532 C CA . VAL A 1 327 ? -11.036 3.600 -6.383 1.00 83.31 327 VAL A CA 1
ATOM 2533 C C . VAL A 1 327 ? -11.316 3.283 -4.911 1.00 83.31 327 VAL A C 1
ATOM 2535 O O . VAL A 1 327 ? -12.418 2.843 -4.588 1.00 83.31 327 VAL A O 1
ATOM 2538 N N . LEU A 1 328 ? -10.378 3.552 -3.993 1.00 75.94 328 LEU A N 1
ATOM 2539 C CA . LEU A 1 328 ? -10.596 3.304 -2.559 1.00 75.94 328 LEU A CA 1
ATOM 2540 C C . LEU A 1 328 ? -11.693 4.178 -1.950 1.00 75.94 328 LEU A C 1
ATOM 2542 O O . LEU A 1 328 ? -12.230 3.830 -0.900 1.00 75.94 328 LEU A O 1
ATOM 2546 N N . PHE A 1 329 ? -12.093 5.250 -2.633 1.00 70.38 329 PHE A N 1
ATOM 2547 C CA . PHE A 1 329 ? -13.245 6.055 -2.249 1.00 70.38 329 P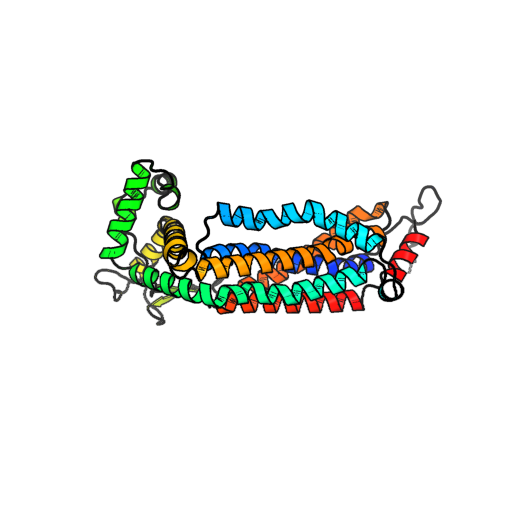HE A CA 1
ATOM 2548 C C . PHE A 1 329 ? -14.539 5.233 -2.110 1.00 70.38 329 PHE A C 1
ATOM 2550 O O . PHE A 1 329 ? -15.412 5.589 -1.326 1.00 70.38 329 PHE A O 1
ATOM 2557 N N . GLY A 1 330 ? -14.669 4.123 -2.847 1.00 62.09 330 GLY A N 1
ATOM 2558 C CA . GLY A 1 330 ? -15.878 3.302 -2.849 1.00 62.09 330 GLY A CA 1
ATOM 2559 C C . GLY A 1 330 ? -16.086 2.400 -1.626 1.00 62.09 330 GLY A C 1
ATOM 2560 O O . GLY A 1 330 ? -17.169 1.841 -1.530 1.00 62.09 330 GLY A O 1
ATOM 2561 N N . GLN A 1 331 ? -15.083 2.230 -0.748 1.00 63.16 331 GLN A N 1
ATOM 2562 C CA . GLN A 1 331 ? -15.065 1.269 0.380 1.00 63.16 331 GLN A CA 1
ATOM 2563 C C . GLN A 1 331 ? -15.744 -0.088 0.082 1.00 63.16 331 GLN A C 1
ATOM 2565 O O . GLN A 1 331 ? -16.742 -0.451 0.692 1.00 63.16 331 GLN A O 1
ATOM 2570 N N . ARG A 1 332 ? -15.219 -0.836 -0.899 1.00 67.25 332 ARG A N 1
ATOM 2571 C CA . ARG A 1 332 ? -15.668 -2.194 -1.255 1.00 67.25 332 ARG A CA 1
ATOM 2572 C C . ARG A 1 332 ? -14.484 -3.151 -1.303 1.00 67.25 332 ARG A C 1
ATOM 2574 O O . ARG A 1 332 ? -13.416 -2.755 -1.772 1.00 67.25 332 ARG A O 1
ATOM 2581 N N . LEU A 1 333 ? -14.711 -4.423 -0.968 1.00 61.31 333 LEU A N 1
ATOM 2582 C CA . LEU A 1 333 ? -13.763 -5.537 -1.175 1.00 61.31 333 LEU A CA 1
ATOM 2583 C C . LEU A 1 333 ? -13.129 -5.531 -2.571 1.00 61.31 333 LEU A C 1
ATOM 2585 O O . LEU A 1 333 ? -11.922 -5.703 -2.740 1.00 61.31 333 LEU A O 1
ATOM 2589 N N . GLU A 1 334 ? -13.952 -5.288 -3.589 1.00 75.56 334 GLU A N 1
ATOM 2590 C CA . GLU A 1 334 ? -13.547 -5.318 -4.996 1.00 75.56 334 GLU A CA 1
ATOM 2591 C C . GLU A 1 334 ? -12.587 -4.184 -5.377 1.00 75.56 334 GLU A C 1
ATOM 2593 O O . GLU A 1 334 ? -11.937 -4.257 -6.422 1.00 75.56 334 GLU A O 1
ATOM 2598 N N . ASN A 1 335 ? -12.443 -3.155 -4.534 1.00 84.00 335 ASN A N 1
ATOM 2599 C CA . ASN A 1 335 ? -11.605 -1.998 -4.828 1.00 84.00 335 ASN A CA 1
ATOM 2600 C C . ASN A 1 335 ? -10.161 -2.407 -5.123 1.00 84.00 335 ASN A C 1
ATOM 2602 O O . ASN A 1 335 ? -9.563 -1.888 -6.060 1.00 84.00 335 ASN A O 1
ATOM 2606 N N . TYR A 1 336 ? -9.603 -3.373 -4.392 1.00 87.81 336 TYR A N 1
ATOM 2607 C CA . TYR A 1 336 ? -8.236 -3.830 -4.644 1.00 87.81 336 TYR A CA 1
ATOM 2608 C C . TYR A 1 336 ? -8.090 -4.505 -6.012 1.00 87.81 336 TYR A C 1
ATOM 2610 O O . TYR A 1 336 ? -7.123 -4.243 -6.727 1.00 87.81 336 TYR A O 1
ATOM 2618 N N . VAL A 1 337 ? -9.075 -5.310 -6.426 1.00 90.19 337 VAL A N 1
ATOM 2619 C CA . VAL A 1 337 ? -9.103 -5.921 -7.766 1.00 90.19 337 VAL A CA 1
ATOM 2620 C C . VAL A 1 337 ? -9.201 -4.843 -8.845 1.00 90.19 337 VAL A C 1
ATOM 2622 O O . VAL A 1 337 ? -8.465 -4.894 -9.830 1.00 90.19 337 VAL A O 1
ATOM 2625 N N . ILE A 1 338 ? -10.046 -3.829 -8.640 1.00 90.75 338 ILE A N 1
ATOM 2626 C CA . ILE A 1 338 ? -10.204 -2.703 -9.569 1.00 90.75 338 ILE A CA 1
ATOM 2627 C C . ILE A 1 338 ? -8.906 -1.887 -9.672 1.00 90.75 338 ILE A C 1
ATOM 2629 O O . ILE A 1 338 ? -8.524 -1.501 -10.779 1.00 90.75 338 ILE A O 1
ATOM 2633 N N . ILE A 1 339 ? -8.197 -1.655 -8.561 1.00 92.06 339 ILE A N 1
ATOM 2634 C CA . ILE A 1 339 ? -6.905 -0.947 -8.553 1.00 92.06 339 ILE A CA 1
ATOM 2635 C C . ILE A 1 339 ? -5.883 -1.714 -9.382 1.00 92.06 339 ILE A C 1
ATOM 2637 O O . ILE A 1 339 ? -5.347 -1.163 -10.343 1.00 92.06 339 ILE A O 1
ATOM 2641 N N . PHE A 1 340 ? -5.642 -2.988 -9.063 1.00 92.00 340 PHE A N 1
ATOM 2642 C CA . PHE A 1 340 ? -4.669 -3.798 -9.798 1.00 92.00 340 PHE A CA 1
ATOM 2643 C C . PHE A 1 340 ? -5.064 -3.966 -11.270 1.00 92.00 340 PHE A C 1
ATOM 2645 O O . PHE A 1 340 ? -4.200 -3.869 -12.136 1.00 92.00 340 PHE A O 1
ATOM 2652 N N . GLY A 1 341 ? -6.353 -4.131 -11.582 1.00 94.00 341 GLY A N 1
ATOM 2653 C CA . GLY A 1 341 ? -6.848 -4.178 -12.960 1.00 94.00 341 GLY A CA 1
ATOM 2654 C C . GLY A 1 341 ? -6.614 -2.873 -13.732 1.00 94.00 341 GLY A C 1
ATOM 2655 O O . GLY A 1 341 ? -6.172 -2.896 -14.881 1.00 94.00 341 GLY A O 1
ATOM 2656 N N . SER A 1 342 ? -6.837 -1.724 -13.090 1.00 94.00 342 SER A N 1
ATOM 2657 C CA . SER A 1 342 ? -6.614 -0.400 -13.689 1.00 94.00 342 SER A CA 1
ATOM 2658 C C . SER A 1 342 ? -5.127 -0.109 -13.900 1.00 94.00 342 SER A C 1
ATOM 2660 O O . SER A 1 342 ? -4.730 0.384 -14.956 1.00 94.00 342 SER A O 1
ATOM 2662 N N . VAL A 1 343 ? -4.284 -0.463 -12.926 1.00 95.44 343 VAL A N 1
ATOM 2663 C CA . VAL A 1 343 ? -2.820 -0.350 -13.025 1.00 95.44 343 VAL A CA 1
ATOM 2664 C C . VAL A 1 343 ? -2.298 -1.273 -14.127 1.00 95.44 343 VAL A C 1
ATOM 2666 O O . VAL A 1 343 ? -1.523 -0.825 -14.968 1.00 95.44 343 VAL A O 1
ATOM 2669 N N . ALA A 1 344 ? -2.782 -2.516 -14.201 1.00 96.12 344 ALA A N 1
ATOM 2670 C CA . ALA A 1 344 ? -2.468 -3.459 -15.272 1.00 96.12 344 ALA A CA 1
ATOM 2671 C C . ALA A 1 344 ? -2.803 -2.890 -16.662 1.00 96.12 344 ALA A C 1
ATOM 2673 O O . ALA A 1 344 ? -1.963 -2.916 -17.565 1.00 96.12 344 ALA A O 1
ATOM 2674 N N . ALA A 1 345 ? -3.999 -2.317 -16.830 1.00 96.56 345 ALA A N 1
ATOM 2675 C CA . ALA A 1 345 ? -4.393 -1.656 -18.072 1.00 96.56 345 ALA A CA 1
ATOM 2676 C C . ALA A 1 345 ? -3.472 -0.467 -18.401 1.00 96.56 345 ALA A C 1
ATOM 2678 O O . ALA A 1 345 ? -2.997 -0.347 -19.531 1.00 96.56 345 ALA A O 1
ATOM 2679 N N . GLY A 1 346 ? -3.152 0.370 -17.410 1.00 96.56 346 GLY A N 1
ATOM 2680 C CA . GLY A 1 346 ? -2.211 1.482 -17.559 1.00 96.56 346 GLY A CA 1
ATOM 2681 C C . GLY A 1 346 ? -0.809 1.028 -17.979 1.00 96.56 346 GLY A C 1
ATOM 2682 O O . GLY A 1 346 ? -0.217 1.613 -18.886 1.00 96.56 346 GLY A O 1
ATOM 2683 N N . MET A 1 347 ? -0.299 -0.058 -17.394 1.00 97.50 347 MET A N 1
ATOM 2684 C CA . MET A 1 347 ? 0.988 -0.652 -17.768 1.00 97.50 347 MET A CA 1
ATOM 2685 C C . MET A 1 347 ? 0.982 -1.143 -19.218 1.00 97.50 347 MET A C 1
ATOM 2687 O O . MET A 1 347 ? 1.940 -0.885 -19.945 1.00 97.50 347 MET A O 1
ATOM 2691 N N . LEU A 1 348 ? -0.092 -1.801 -19.668 1.00 97.62 348 LEU A N 1
ATOM 2692 C CA . LEU A 1 348 ? -0.224 -2.247 -21.060 1.00 97.62 348 LEU A CA 1
ATOM 2693 C C . LEU A 1 348 ? -0.318 -1.074 -22.043 1.00 97.62 348 LEU A C 1
ATOM 2695 O O . LEU A 1 348 ? 0.297 -1.125 -23.108 1.00 97.62 348 LEU A O 1
ATOM 2699 N N . LEU A 1 349 ? -1.033 -0.002 -21.688 1.00 97.44 349 LEU A N 1
ATOM 2700 C CA . LEU A 1 349 ? -1.114 1.216 -22.501 1.00 97.44 349 LEU A CA 1
ATOM 2701 C C . LEU A 1 349 ? 0.252 1.898 -22.633 1.00 97.44 349 LEU A C 1
ATOM 2703 O O . LEU A 1 349 ? 0.671 2.252 -23.738 1.00 97.44 349 LEU A O 1
ATOM 2707 N N . LEU A 1 350 ? 0.983 2.035 -21.525 1.00 97.06 350 LEU A N 1
ATOM 2708 C CA . LEU A 1 350 ? 2.342 2.571 -21.538 1.00 97.06 350 LEU A CA 1
ATOM 2709 C C . LEU A 1 350 ? 3.304 1.656 -22.307 1.00 97.06 350 LEU A C 1
ATOM 2711 O O . LEU A 1 350 ? 4.169 2.158 -23.022 1.00 97.06 350 LEU A O 1
ATOM 2715 N N . LEU A 1 351 ? 3.140 0.332 -22.223 1.00 97.00 351 LEU A N 1
ATOM 2716 C CA . LEU A 1 351 ? 3.935 -0.627 -22.992 1.00 97.00 351 LEU A CA 1
ATOM 2717 C C . LEU A 1 351 ? 3.663 -0.509 -24.495 1.00 97.00 351 LEU A C 1
ATOM 2719 O O . LEU A 1 351 ? 4.601 -0.532 -25.291 1.00 97.00 351 LEU A O 1
ATOM 2723 N N . ALA A 1 352 ? 2.401 -0.342 -24.895 1.00 96.88 352 ALA A N 1
ATOM 2724 C CA . ALA A 1 352 ? 2.039 -0.085 -26.285 1.00 96.88 352 ALA A CA 1
ATOM 2725 C C . ALA A 1 352 ? 2.668 1.227 -26.787 1.00 96.88 352 ALA A C 1
ATOM 2727 O O . ALA A 1 352 ? 3.252 1.253 -27.871 1.00 96.88 352 ALA A O 1
ATOM 2728 N N . GLY A 1 353 ? 2.633 2.287 -25.970 1.00 95.69 353 GLY A N 1
ATOM 2729 C CA . GLY A 1 353 ? 3.322 3.550 -26.248 1.00 95.69 353 GLY A CA 1
ATOM 2730 C C . GLY A 1 353 ? 4.839 3.382 -26.380 1.00 95.69 353 GLY A C 1
ATOM 2731 O O . GLY A 1 353 ? 5.434 3.867 -27.343 1.00 95.69 353 GLY A O 1
ATOM 2732 N N . PHE A 1 354 ? 5.462 2.630 -25.472 1.00 95.69 354 PHE A N 1
ATOM 2733 C CA . PHE A 1 354 ? 6.882 2.290 -25.534 1.00 95.69 354 PHE A CA 1
ATOM 2734 C C . PHE A 1 354 ? 7.220 1.567 -26.843 1.00 95.69 354 PHE A C 1
ATOM 2736 O O . PHE A 1 354 ? 8.121 1.996 -27.556 1.00 95.69 354 PHE A O 1
ATOM 2743 N N . LEU A 1 355 ? 6.464 0.532 -27.218 1.00 94.75 355 LEU A N 1
ATOM 2744 C CA . LEU A 1 355 ? 6.705 -0.230 -28.447 1.00 94.75 355 LEU A CA 1
ATOM 2745 C C . LEU A 1 355 ? 6.481 0.579 -29.726 1.00 94.75 355 LEU A C 1
ATOM 2747 O O . LEU A 1 355 ? 7.182 0.365 -30.715 1.00 94.75 355 LEU A O 1
ATOM 2751 N N . ALA A 1 356 ? 5.528 1.510 -29.719 1.00 94.12 356 ALA A N 1
ATOM 2752 C CA . ALA A 1 356 ? 5.274 2.387 -30.855 1.00 94.12 356 ALA A CA 1
ATOM 2753 C C . ALA A 1 356 ? 6.385 3.436 -31.043 1.00 94.12 356 ALA A C 1
ATOM 2755 O O . ALA A 1 356 ? 6.687 3.831 -32.171 1.00 94.12 356 ALA A O 1
ATOM 2756 N N . LEU A 1 357 ? 6.993 3.904 -29.949 1.00 92.38 357 LEU A N 1
ATOM 2757 C CA . LEU A 1 357 ? 7.903 5.051 -29.963 1.00 92.38 357 LEU A CA 1
ATOM 2758 C C . LEU A 1 357 ? 9.387 4.674 -29.868 1.00 92.38 357 LEU A C 1
ATOM 2760 O O . LEU A 1 357 ? 10.240 5.437 -30.339 1.00 92.38 357 LEU A O 1
ATOM 2764 N N . VAL A 1 358 ? 9.711 3.529 -29.267 1.00 92.31 358 VAL A N 1
ATOM 2765 C CA . VAL A 1 358 ? 11.082 3.090 -28.998 1.00 92.31 358 VAL A CA 1
ATOM 2766 C C . VAL A 1 358 ? 11.517 2.049 -30.018 1.00 92.31 358 VAL A C 1
ATOM 2768 O O . VAL A 1 358 ? 11.035 0.923 -30.062 1.00 92.31 358 VAL A O 1
ATOM 2771 N N . ASN A 1 359 ? 12.504 2.430 -30.827 1.00 92.00 359 ASN A N 1
ATOM 2772 C CA . ASN A 1 359 ? 13.244 1.509 -31.676 1.00 92.00 359 ASN A CA 1
ATOM 2773 C C . ASN A 1 359 ? 14.670 1.409 -31.139 1.00 92.00 359 ASN A C 1
ATOM 2775 O O . ASN A 1 359 ? 15.551 2.168 -31.553 1.00 92.00 359 ASN A O 1
ATOM 2779 N N . GLU A 1 360 ? 14.877 0.488 -30.197 1.00 91.00 360 GLU A N 1
ATOM 2780 C CA . GLU A 1 360 ? 16.146 0.320 -29.485 1.00 91.00 360 GLU A CA 1
ATOM 2781 C C . GLU A 1 360 ? 17.325 0.193 -30.453 1.00 91.00 360 GLU A C 1
ATOM 2783 O O . GLU A 1 360 ? 18.311 0.903 -30.302 1.00 91.00 360 GLU A O 1
ATOM 2788 N N . ARG A 1 361 ? 17.218 -0.636 -31.501 1.00 90.56 361 ARG A N 1
ATOM 2789 C CA . ARG A 1 361 ? 18.332 -0.860 -32.443 1.00 90.56 361 ARG A CA 1
ATOM 2790 C C . ARG A 1 361 ? 18.783 0.438 -33.109 1.00 90.56 361 ARG A C 1
ATOM 2792 O O . ARG A 1 361 ? 19.978 0.714 -33.164 1.00 90.56 361 ARG A O 1
ATOM 2799 N N . LYS A 1 362 ? 17.830 1.244 -33.587 1.00 90.75 362 LYS A N 1
ATOM 2800 C CA . LYS A 1 362 ? 18.123 2.531 -34.231 1.00 90.75 362 LYS A CA 1
ATOM 2801 C C . LYS A 1 362 ? 18.698 3.542 -33.235 1.00 90.75 362 LYS A C 1
ATOM 2803 O O . LYS A 1 362 ? 19.620 4.274 -33.577 1.00 90.75 362 LYS A O 1
ATOM 2808 N N . MET A 1 363 ? 18.160 3.580 -32.017 1.00 91.94 363 MET A N 1
ATOM 2809 C CA . MET A 1 363 ? 18.602 4.505 -30.969 1.00 91.94 363 MET A CA 1
ATOM 2810 C C . MET A 1 363 ? 20.013 4.176 -30.464 1.00 91.94 363 MET A C 1
ATOM 2812 O O . MET A 1 363 ? 20.825 5.083 -30.303 1.00 91.94 363 MET A O 1
ATOM 2816 N N . VAL A 1 364 ? 20.323 2.890 -30.278 1.00 90.00 364 VAL A N 1
ATOM 2817 C CA . VAL A 1 364 ? 21.659 2.416 -29.888 1.00 90.00 364 VAL A CA 1
ATOM 2818 C C . VAL A 1 364 ? 22.674 2.683 -30.999 1.00 90.00 364 VAL A C 1
ATOM 2820 O O . VAL A 1 364 ? 23.733 3.230 -30.714 1.00 90.00 364 VAL A O 1
ATOM 2823 N N . ALA A 1 365 ? 22.348 2.377 -32.262 1.00 89.38 365 ALA A N 1
ATOM 2824 C CA . ALA A 1 365 ? 23.238 2.659 -33.393 1.00 89.38 365 ALA A CA 1
ATOM 2825 C C . ALA A 1 365 ? 23.580 4.157 -33.486 1.00 89.38 365 ALA A C 1
ATOM 2827 O O . ALA A 1 365 ? 24.749 4.523 -33.546 1.00 89.38 365 ALA A O 1
ATOM 2828 N N . LYS A 1 366 ? 22.570 5.031 -33.366 1.00 87.69 366 LYS A N 1
ATOM 2829 C CA . LYS A 1 366 ? 22.768 6.489 -33.315 1.00 87.69 366 LYS A CA 1
ATOM 2830 C C . LYS A 1 366 ? 23.665 6.909 -32.144 1.00 87.69 366 LYS A C 1
ATOM 2832 O O . LYS A 1 366 ? 24.489 7.802 -32.293 1.00 87.69 366 LYS A O 1
ATOM 2837 N N . CYS A 1 367 ? 23.518 6.290 -30.972 1.00 86.56 367 CYS A N 1
ATOM 2838 C CA . CYS A 1 367 ? 24.374 6.590 -29.823 1.00 86.56 367 CYS A CA 1
ATOM 2839 C C . CYS A 1 367 ? 25.831 6.151 -30.053 1.00 86.56 367 CYS A C 1
ATOM 2841 O O . CYS A 1 367 ? 26.743 6.859 -29.630 1.00 86.56 367 CYS A O 1
ATOM 2843 N N . GLN A 1 368 ? 26.050 5.017 -30.727 1.00 86.75 368 GLN A N 1
ATOM 2844 C CA . GLN A 1 368 ? 27.381 4.503 -31.074 1.00 86.75 368 GLN A CA 1
ATOM 2845 C C . GLN A 1 368 ? 28.098 5.362 -32.120 1.00 86.75 368 GLN A C 1
ATOM 2847 O O . GLN A 1 368 ? 29.310 5.476 -32.059 1.00 86.75 368 GLN A O 1
ATOM 2852 N N . GLU A 1 369 ? 27.372 5.995 -33.043 1.00 84.81 369 GLU A N 1
ATOM 2853 C CA . GLU A 1 369 ? 27.956 6.953 -34.000 1.00 84.81 369 GLU A CA 1
ATOM 2854 C C . GLU A 1 369 ? 28.433 8.253 -33.328 1.00 84.81 369 GLU A C 1
ATOM 2856 O O . GLU A 1 369 ? 29.295 8.956 -33.851 1.00 84.81 369 GLU A O 1
ATOM 2861 N N . ILE A 1 370 ? 27.846 8.596 -32.178 1.00 79.69 370 ILE A N 1
ATOM 2862 C CA . ILE A 1 370 ? 28.106 9.840 -31.444 1.00 79.69 370 ILE A CA 1
ATOM 2863 C C . ILE A 1 370 ? 29.240 9.682 -30.415 1.00 79.69 370 ILE A C 1
ATOM 2865 O O . ILE A 1 370 ? 29.931 10.661 -30.112 1.00 79.69 370 ILE A O 1
ATOM 2869 N N . CYS A 1 371 ? 29.375 8.489 -29.830 1.00 72.38 371 CYS A N 1
ATOM 2870 C CA . CYS A 1 371 ? 30.352 8.154 -28.787 1.00 72.38 371 CYS A CA 1
ATOM 2871 C C . CYS A 1 371 ? 31.696 7.753 -29.389 1.00 72.38 371 CYS A C 1
ATOM 2873 O O . CYS A 1 371 ? 32.723 8.185 -28.813 1.00 72.38 371 CYS A O 1
#